Protein AF-A9EU75-F1 (afdb_monomer)

InterPro domains:
  IPR002711 HNH endonuclease [PF01844] (65-100)

pLDDT: mean 94.72, std 5.63, range [65.81, 98.75]

Structure (mmCIF, N/CA/C/O backbone):
data_AF-A9EU75-F1
#
_entry.id   AF-A9EU75-F1
#
loop_
_atom_site.group_PDB
_atom_site.id
_atom_site.type_symbol
_atom_site.label_atom_id
_atom_site.label_alt_id
_atom_site.label_comp_id
_atom_site.label_asym_id
_atom_site.label_entity_id
_atom_site.label_seq_id
_atom_site.pdbx_PDB_ins_code
_atom_site.Cartn_x
_atom_site.Cartn_y
_atom_site.Cartn_z
_atom_site.occupancy
_atom_site.B_iso_or_equiv
_atom_site.auth_seq_id
_atom_site.auth_comp_id
_atom_site.auth_asym_id
_atom_site.auth_atom_id
_atom_site.pdbx_PDB_model_num
ATOM 1 N N . MET A 1 1 ? 16.516 1.784 -5.766 1.00 91.12 1 MET A N 1
ATOM 2 C CA . MET A 1 1 ? 15.530 2.422 -4.845 1.00 91.12 1 MET A CA 1
ATOM 3 C C . MET A 1 1 ? 14.758 1.344 -4.094 1.00 91.12 1 MET A C 1
ATOM 5 O O . MET A 1 1 ? 14.654 0.251 -4.633 1.00 91.12 1 MET A O 1
ATOM 9 N N . LYS A 1 2 ? 14.223 1.620 -2.892 1.00 95.62 2 LYS A N 1
ATOM 10 C CA . LYS A 1 2 ? 13.372 0.666 -2.154 1.00 95.62 2 LYS A CA 1
ATOM 11 C C . LYS A 1 2 ? 11.895 1.011 -2.322 1.00 95.62 2 LYS A C 1
ATOM 13 O O . LYS A 1 2 ? 11.478 2.105 -1.938 1.00 95.62 2 LYS A O 1
ATOM 18 N N . ILE A 1 3 ? 11.125 0.085 -2.879 1.00 97.25 3 ILE A N 1
ATOM 19 C CA . ILE A 1 3 ? 9.690 0.249 -3.133 1.00 97.25 3 ILE A CA 1
ATOM 20 C C . ILE A 1 3 ? 8.883 -0.852 -2.448 1.00 97.25 3 ILE A C 1
ATOM 22 O O . ILE A 1 3 ? 9.435 -1.866 -2.023 1.00 97.25 3 ILE A O 1
ATOM 26 N N . LEU A 1 4 ? 7.572 -0.665 -2.362 1.00 97.50 4 LEU A N 1
ATOM 27 C CA . LEU A 1 4 ? 6.635 -1.695 -1.928 1.00 97.50 4 LEU A CA 1
ATOM 28 C C . LEU A 1 4 ? 6.699 -2.929 -2.842 1.00 97.50 4 LEU A C 1
ATOM 30 O O . LEU A 1 4 ? 6.952 -2.801 -4.043 1.00 97.50 4 LEU A O 1
ATOM 34 N N . PRO A 1 5 ? 6.430 -4.128 -2.304 1.00 97.69 5 PRO A N 1
ATOM 35 C CA . PRO A 1 5 ? 6.319 -5.325 -3.123 1.00 97.69 5 PRO A CA 1
ATOM 36 C C . PRO A 1 5 ? 5.039 -5.283 -3.982 1.00 97.69 5 PRO A C 1
ATOM 38 O O . PRO A 1 5 ? 4.075 -4.604 -3.614 1.00 97.69 5 PRO A O 1
ATOM 41 N N . PRO A 1 6 ? 4.966 -6.068 -5.078 1.00 97.62 6 PRO A N 1
ATOM 42 C CA . PRO A 1 6 ? 3.721 -6.263 -5.824 1.00 97.62 6 PRO A CA 1
ATOM 43 C C . PRO A 1 6 ? 2.556 -6.681 -4.910 1.00 97.62 6 PRO A C 1
ATOM 45 O O . PRO A 1 6 ? 1.453 -6.139 -4.992 1.00 97.62 6 PRO A O 1
ATOM 48 N N . VAL A 1 7 ? 2.838 -7.590 -3.971 1.00 97.31 7 VAL A N 1
ATOM 49 C CA . VAL A 1 7 ? 1.887 -8.123 -2.993 1.00 97.31 7 VAL A CA 1
ATOM 50 C C . VAL A 1 7 ? 2.393 -7.846 -1.579 1.00 97.31 7 VAL A C 1
ATOM 52 O O . VAL A 1 7 ? 3.478 -8.290 -1.210 1.00 97.31 7 VAL A O 1
ATOM 55 N N . THR A 1 8 ? 1.592 -7.144 -0.774 1.00 95.94 8 THR A N 1
ATOM 56 C CA . THR A 1 8 ? 1.872 -6.920 0.653 1.00 95.94 8 THR A CA 1
ATOM 57 C C . THR A 1 8 ? 1.374 -8.115 1.445 1.00 95.94 8 THR A C 1
ATOM 59 O O . THR A 1 8 ? 0.198 -8.473 1.354 1.00 95.94 8 THR A O 1
ATOM 62 N N . ARG A 1 9 ? 2.254 -8.719 2.237 1.00 97.38 9 ARG A N 1
ATOM 63 C CA . ARG A 1 9 ? 1.906 -9.828 3.120 1.00 97.38 9 ARG A CA 1
ATOM 64 C C . ARG A 1 9 ? 1.387 -9.299 4.464 1.00 97.38 9 ARG A C 1
ATOM 66 O O . ARG A 1 9 ? 1.888 -8.275 4.940 1.00 97.38 9 ARG A O 1
ATOM 73 N N . PRO A 1 10 ? 0.418 -9.992 5.091 1.00 98.00 10 PRO A N 1
ATOM 74 C CA . PRO A 1 10 ? -0.012 -9.691 6.447 1.00 98.00 10 PRO A CA 1
ATOM 75 C C . PRO A 1 10 ? 1.193 -9.746 7.398 1.00 98.00 10 PRO A C 1
ATOM 77 O O . PRO A 1 10 ? 1.961 -10.708 7.326 1.00 98.00 10 PRO A O 1
ATOM 80 N N . PRO A 1 11 ? 1.388 -8.745 8.272 1.00 97.81 11 PRO A N 1
ATOM 81 C CA . PRO A 1 11 ? 2.462 -8.777 9.258 1.00 97.81 11 PRO A CA 1
ATOM 82 C C . PRO A 1 11 ? 2.378 -9.990 10.189 1.00 97.81 11 PRO A C 1
ATOM 84 O O . PRO A 1 11 ? 1.309 -10.297 10.719 1.00 97.81 11 PRO A O 1
ATOM 87 N N . THR A 1 12 ? 3.513 -10.653 10.414 1.00 97.94 12 THR A N 1
ATOM 88 C CA . THR A 1 12 ? 3.660 -11.804 11.328 1.00 97.94 12 THR A CA 1
ATOM 89 C C . THR A 1 12 ? 3.833 -11.401 12.788 1.00 97.94 12 THR A C 1
ATOM 91 O O . THR A 1 12 ? 3.793 -12.247 13.673 1.00 97.94 12 THR A O 1
ATOM 94 N N . THR A 1 13 ? 3.998 -10.109 13.054 1.00 97.94 13 THR A N 1
ATOM 95 C CA . THR A 1 13 ? 4.016 -9.529 14.396 1.00 97.94 13 THR A CA 1
ATOM 96 C C . THR A 1 13 ? 3.050 -8.345 14.449 1.00 97.94 13 THR A C 1
ATOM 98 O O . THR A 1 13 ? 2.834 -7.690 13.422 1.00 97.94 13 THR A O 1
ATOM 101 N N . PRO A 1 14 ? 2.448 -8.043 15.615 1.00 98.00 14 PRO A N 1
ATOM 102 C CA . PRO A 1 14 ? 1.648 -6.833 15.775 1.00 98.00 14 PRO A CA 1
ATOM 103 C C . PRO A 1 14 ? 2.478 -5.571 15.504 1.00 98.00 14 PRO A C 1
ATOM 105 O O . PRO A 1 14 ? 3.678 -5.533 15.791 1.00 98.00 14 PRO A O 1
ATOM 108 N N . PHE A 1 15 ? 1.842 -4.517 14.992 1.00 96.25 15 PHE A N 1
ATOM 109 C CA . PHE A 1 15 ? 2.487 -3.216 14.813 1.00 96.25 15 PHE A CA 1
ATOM 110 C C . PHE A 1 15 ? 2.896 -2.626 16.164 1.00 96.25 15 PHE A C 1
ATOM 112 O O . PHE A 1 15 ? 2.072 -2.448 17.064 1.00 96.25 15 PHE A O 1
ATOM 119 N N . SER A 1 16 ? 4.176 -2.285 16.293 1.00 92.06 16 SER A N 1
ATOM 120 C CA . SER A 1 16 ? 4.710 -1.643 17.492 1.00 92.06 16 SER A CA 1
ATOM 121 C C . SER A 1 16 ? 4.352 -0.157 17.521 1.00 92.06 16 SER A C 1
ATOM 123 O O . SER A 1 16 ? 4.503 0.547 16.524 1.00 92.06 16 SER A O 1
ATOM 125 N N . ARG A 1 17 ? 3.922 0.340 18.685 1.00 92.69 17 ARG A N 1
ATOM 126 C CA . ARG A 1 17 ? 3.651 1.766 18.917 1.00 92.69 17 ARG A CA 1
ATOM 127 C C . ARG A 1 17 ? 4.957 2.474 19.282 1.00 92.69 17 ARG A C 1
ATOM 129 O O . ARG A 1 17 ? 5.372 2.435 20.435 1.00 92.69 17 ARG A O 1
ATOM 136 N N . SER A 1 18 ? 5.639 3.062 18.302 1.00 91.31 18 SER A N 1
ATOM 137 C CA . SER A 1 18 ? 6.926 3.754 18.507 1.00 91.31 18 SER A CA 1
ATOM 138 C C . SER A 1 18 ? 6.786 5.263 18.717 1.00 91.31 18 SER A C 1
ATOM 140 O O . SER A 1 18 ? 7.764 5.938 19.036 1.00 91.31 18 SER A O 1
ATOM 142 N N . HIS A 1 19 ? 5.583 5.801 18.532 1.00 92.12 19 HIS A N 1
ATOM 143 C CA . HIS A 1 19 ? 5.304 7.221 18.673 1.00 92.12 19 HIS A CA 1
ATOM 144 C C . HIS A 1 19 ? 4.566 7.530 19.974 1.00 92.12 19 HIS A C 1
ATOM 146 O O . HIS A 1 19 ? 3.688 6.783 20.398 1.00 92.12 19 HIS A O 1
ATOM 152 N N . ASP A 1 20 ? 4.865 8.699 20.536 1.00 89.44 20 ASP A N 1
ATOM 153 C CA . ASP A 1 20 ? 4.182 9.251 21.706 1.00 89.44 20 ASP A CA 1
ATOM 154 C C . ASP A 1 20 ? 3.823 10.726 21.451 1.00 89.44 20 ASP A C 1
ATOM 156 O O . ASP A 1 20 ? 4.569 11.642 21.813 1.00 89.44 20 ASP A O 1
ATOM 160 N N . PRO A 1 21 ? 2.757 11.005 20.677 1.00 90.81 21 PRO A N 1
ATOM 161 C CA . PRO A 1 21 ? 2.325 12.375 20.450 1.00 90.81 21 PRO A CA 1
ATOM 162 C C . PRO A 1 21 ? 1.719 12.970 21.723 1.00 90.81 21 PRO A C 1
ATOM 164 O O . PRO A 1 21 ? 1.024 12.293 22.477 1.00 90.81 21 PRO A O 1
ATOM 167 N N . ALA A 1 22 ? 1.901 14.279 21.911 1.00 86.50 22 ALA A N 1
ATOM 168 C CA . ALA A 1 22 ? 1.315 14.989 23.042 1.00 86.50 22 ALA A CA 1
ATOM 169 C C . ALA A 1 22 ? -0.212 14.759 23.138 1.00 86.50 22 ALA A C 1
ATOM 171 O O . ALA A 1 22 ? -0.891 14.738 22.103 1.00 86.50 22 ALA A O 1
ATOM 172 N N . PRO A 1 23 ? -0.775 14.654 24.358 1.00 81.38 23 PRO A N 1
ATOM 173 C CA . PRO A 1 23 ? -2.196 14.398 24.549 1.00 81.38 23 PRO A CA 1
ATOM 174 C C . PRO A 1 23 ? -3.096 15.408 23.832 1.00 81.38 23 PRO A C 1
ATOM 176 O O . PRO A 1 23 ? -2.922 16.628 23.920 1.00 81.38 23 PRO A O 1
ATOM 179 N N . ALA A 1 24 ? -4.113 14.883 23.159 1.00 83.19 24 ALA A N 1
ATOM 180 C CA . ALA A 1 24 ? -5.121 15.660 22.462 1.00 83.19 24 ALA A CA 1
ATOM 181 C C . ALA A 1 24 ? -6.157 16.230 23.450 1.00 83.19 24 ALA A C 1
ATOM 183 O O . ALA A 1 24 ? -6.867 15.483 24.115 1.00 83.19 24 ALA A O 1
ATOM 184 N N . ARG A 1 25 ? -6.269 17.565 23.539 1.00 81.31 25 ARG A N 1
ATOM 185 C CA . ARG A 1 25 ? -7.162 18.245 24.507 1.00 81.31 25 ARG A CA 1
ATOM 186 C C . ARG A 1 25 ? -8.533 18.647 23.954 1.00 81.31 25 ARG A C 1
ATOM 188 O O . ARG A 1 25 ? -9.427 18.975 24.725 1.00 81.31 25 ARG A O 1
ATOM 195 N N . SER A 1 26 ? -8.713 18.663 22.634 1.00 88.31 26 SER A N 1
ATOM 196 C CA . SER A 1 26 ? -9.981 19.056 22.000 1.00 88.31 26 SER A CA 1
ATOM 197 C C . SER A 1 26 ? -10.837 17.838 21.646 1.00 88.31 26 SER A C 1
ATOM 199 O O . SER A 1 26 ? -10.318 16.742 21.467 1.00 88.31 26 SER A O 1
ATOM 201 N N . LYS A 1 27 ? -12.153 18.020 21.459 1.00 83.12 27 LYS A N 1
ATOM 202 C CA . LYS A 1 27 ? -13.102 16.939 21.100 1.00 83.12 27 LYS A CA 1
ATOM 203 C C . LYS A 1 27 ? -12.709 16.134 19.845 1.00 83.12 27 LYS A C 1
ATOM 205 O O . LYS A 1 27 ? -13.146 15.002 19.681 1.00 83.12 27 LYS A O 1
ATOM 210 N N . ARG A 1 28 ? -11.903 16.715 18.949 1.00 88.56 28 ARG A N 1
ATOM 211 C CA . ARG A 1 28 ? -11.350 16.048 17.757 1.00 88.56 28 ARG A CA 1
ATOM 212 C C . ARG A 1 28 ? -9.823 16.121 17.706 1.00 88.56 28 ARG A C 1
ATOM 214 O O . ARG A 1 28 ? -9.230 16.206 16.631 1.00 88.56 28 ARG A O 1
ATOM 221 N N . GLY A 1 29 ? -9.180 16.154 18.869 1.00 91.50 29 GLY A N 1
ATOM 222 C CA . GLY A 1 29 ? -7.736 16.326 18.958 1.00 91.50 29 GLY A CA 1
ATOM 223 C C . GLY A 1 29 ? -6.962 15.133 18.390 1.00 91.50 29 GLY A C 1
ATOM 224 O O . GLY A 1 29 ? -5.850 15.326 17.911 1.00 91.50 29 GLY A O 1
ATOM 225 N N . TYR A 1 30 ? -7.572 13.945 18.320 1.00 93.44 30 TYR A N 1
ATOM 226 C CA . TYR A 1 30 ? -7.000 12.760 17.672 1.00 93.44 30 TYR A CA 1
ATOM 227 C C . TYR A 1 30 ? -6.559 12.978 16.216 1.00 93.44 30 TYR A C 1
ATOM 229 O O . TYR A 1 30 ? -5.674 12.276 15.734 1.00 93.44 30 TYR A O 1
ATOM 237 N N . HIS A 1 31 ? -7.099 13.971 15.497 1.00 92.25 31 HIS A N 1
ATOM 238 C CA . HIS A 1 31 ? -6.599 14.307 14.158 1.00 92.25 31 HIS A CA 1
ATOM 239 C C . HIS A 1 31 ? -5.121 14.726 14.166 1.00 92.25 31 HIS A C 1
ATOM 241 O O . HIS A 1 31 ? -4.420 14.493 13.180 1.00 92.25 31 HIS A O 1
ATOM 247 N N . ALA A 1 32 ? -4.626 15.274 15.281 1.00 92.25 32 ALA A N 1
ATOM 248 C CA . ALA A 1 32 ? -3.214 15.601 15.462 1.00 92.25 32 ALA A CA 1
ATOM 249 C C . ALA A 1 32 ? -2.313 14.353 15.509 1.00 92.25 32 ALA A C 1
ATOM 251 O O . ALA A 1 32 ? -1.116 14.460 15.257 1.00 92.25 32 ALA A O 1
ATOM 252 N N . PHE A 1 33 ? -2.869 13.166 15.772 1.00 94.06 33 PHE A N 1
ATOM 253 C CA . PHE A 1 33 ? -2.125 11.904 15.768 1.00 94.06 33 PHE A CA 1
ATOM 254 C C . PHE A 1 33 ? -1.855 11.375 14.365 1.00 94.06 33 PHE A C 1
ATOM 256 O O . PHE A 1 33 ? -0.955 10.559 14.184 1.00 94.06 33 PHE A O 1
ATOM 263 N N . ARG A 1 34 ? -2.604 11.840 13.357 1.00 93.69 34 ARG A N 1
ATOM 264 C CA . ARG A 1 34 ? -2.544 11.303 11.994 1.00 93.69 34 ARG A CA 1
ATOM 265 C C . ARG A 1 34 ? -1.119 11.248 11.419 1.00 93.69 34 ARG A C 1
ATOM 267 O O . ARG A 1 34 ? -0.791 10.217 10.842 1.00 93.69 34 ARG A O 1
ATOM 274 N N . PRO A 1 35 ? -0.252 12.272 11.558 1.00 92.81 35 PRO A N 1
ATOM 275 C CA . PRO A 1 35 ? 1.125 12.172 11.083 1.00 92.81 35 PRO A CA 1
ATOM 276 C C . PRO A 1 35 ? 1.924 11.044 11.743 1.00 92.81 35 PRO A C 1
ATOM 278 O O . PRO A 1 35 ? 2.703 10.396 11.060 1.00 92.81 35 PRO A O 1
ATOM 281 N N . CYS A 1 36 ? 1.722 10.790 13.036 1.00 94.69 36 CYS A N 1
ATOM 282 C CA . CYS A 1 36 ? 2.387 9.700 13.755 1.00 94.69 36 CYS A CA 1
ATOM 283 C C . CYS A 1 36 ? 1.850 8.344 13.296 1.00 94.69 36 CYS A C 1
ATOM 285 O O . CYS A 1 36 ? 2.627 7.478 12.921 1.00 94.69 36 CYS A O 1
ATOM 287 N N . LEU A 1 37 ? 0.524 8.211 13.193 1.00 95.75 37 LEU A N 1
ATOM 288 C CA . LEU A 1 37 ? -0.126 6.989 12.713 1.00 95.75 37 LEU A CA 1
ATOM 289 C C . LEU A 1 37 ? 0.297 6.638 11.274 1.00 95.75 37 LEU A C 1
ATOM 291 O O . LEU A 1 37 ? 0.486 5.468 10.963 1.00 95.75 37 LEU A O 1
ATOM 295 N N . ARG A 1 38 ? 0.497 7.630 10.392 1.00 95.25 38 ARG A N 1
ATOM 296 C CA . ARG A 1 38 ? 1.050 7.388 9.044 1.00 95.25 38 ARG A CA 1
ATOM 297 C C . ARG A 1 38 ? 2.388 6.664 9.110 1.00 95.25 38 ARG A C 1
ATOM 299 O O . ARG A 1 38 ? 2.562 5.671 8.419 1.00 95.25 38 ARG A O 1
ATOM 306 N N . TRP A 1 39 ? 3.309 7.161 9.930 1.00 95.19 39 TRP A N 1
ATOM 307 C CA . TRP A 1 39 ? 4.619 6.544 10.099 1.00 95.19 39 TRP A CA 1
ATOM 308 C C . TRP A 1 39 ? 4.507 5.172 10.750 1.00 95.19 39 TRP A C 1
ATOM 310 O O . TRP A 1 39 ? 5.048 4.212 10.219 1.00 95.19 39 TRP A 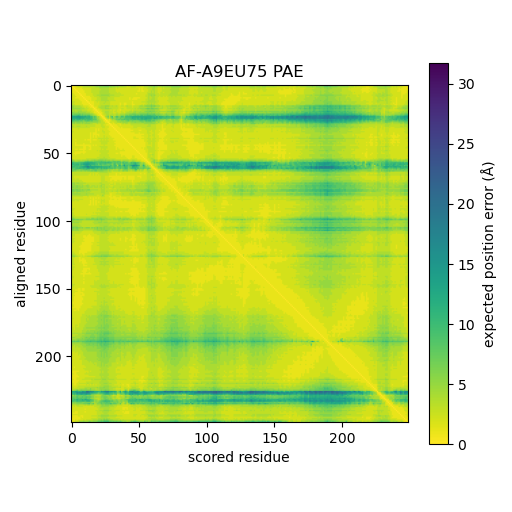O 1
ATOM 320 N N . GLU A 1 40 ? 3.730 5.059 11.822 1.00 94.88 40 GLU A N 1
ATOM 321 C CA . GLU A 1 40 ? 3.585 3.833 12.607 1.00 94.88 40 GLU A CA 1
ATOM 322 C C . GLU A 1 40 ? 3.025 2.648 11.813 1.00 94.88 40 GLU A C 1
ATOM 324 O O . GLU A 1 40 ? 3.431 1.509 12.028 1.00 94.88 40 GLU A O 1
ATOM 329 N N . PHE A 1 41 ? 2.145 2.918 10.848 1.00 96.75 41 PHE A N 1
ATOM 330 C CA . PHE A 1 41 ? 1.572 1.905 9.958 1.00 96.75 41 PHE A CA 1
ATOM 331 C C . PHE A 1 41 ? 2.198 1.916 8.555 1.00 96.75 41 PHE A C 1
ATOM 333 O O . PHE A 1 41 ? 1.618 1.371 7.617 1.00 96.75 41 PHE A O 1
ATOM 340 N N . GLY A 1 42 ? 3.364 2.554 8.381 1.00 95.88 42 GLY A N 1
ATOM 341 C CA . GLY A 1 42 ? 4.108 2.579 7.116 1.00 95.88 42 GLY A CA 1
ATOM 342 C C . GLY A 1 42 ? 3.254 3.030 5.931 1.00 95.88 42 GLY A C 1
ATOM 343 O O . GLY A 1 42 ? 3.227 2.371 4.893 1.00 95.88 42 GLY A O 1
ATOM 344 N N . PHE A 1 43 ? 2.485 4.104 6.131 1.00 96.12 43 PHE A N 1
ATOM 345 C CA . PHE A 1 43 ? 1.618 4.742 5.135 1.00 96.12 43 PHE A CA 1
ATOM 346 C 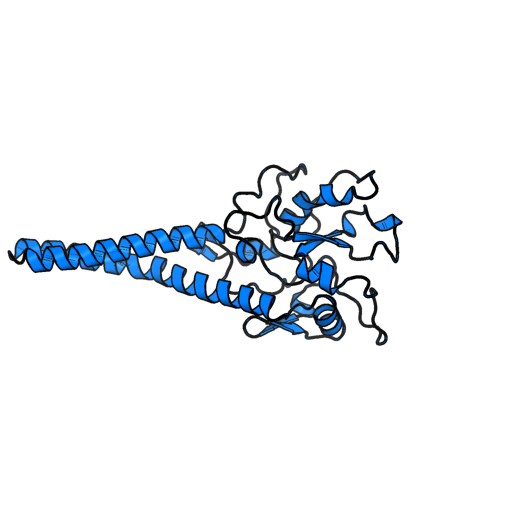C . PHE A 1 43 ? 0.599 3.781 4.511 1.00 96.12 43 PHE A C 1
ATOM 348 O O . PHE A 1 43 ? 0.100 3.982 3.404 1.00 96.12 43 PHE A O 1
ATOM 355 N N . THR A 1 44 ? 0.265 2.729 5.249 1.00 97.00 44 THR A N 1
ATOM 356 C CA . THR A 1 44 ? -0.641 1.671 4.837 1.00 97.00 44 THR A CA 1
ATOM 357 C C . THR A 1 44 ? -1.842 1.664 5.764 1.00 97.00 44 THR A C 1
ATOM 359 O O . THR A 1 44 ? -1.712 1.819 6.976 1.00 97.00 44 THR A O 1
ATOM 362 N N . CYS A 1 45 ? -3.045 1.500 5.214 1.00 98.12 45 CYS A N 1
ATOM 363 C CA . CYS A 1 45 ? -4.218 1.265 6.041 1.00 98.12 45 CYS A CA 1
ATOM 364 C C . CYS A 1 45 ? -3.979 0.015 6.895 1.00 98.12 45 CYS A C 1
ATOM 366 O O . CYS A 1 45 ? -3.856 -1.083 6.353 1.00 98.12 45 CYS A O 1
ATOM 368 N N . ALA A 1 46 ? -4.003 0.184 8.217 1.00 98.06 46 ALA A N 1
ATOM 369 C CA . ALA A 1 46 ? -3.694 -0.855 9.196 1.00 98.06 46 ALA A CA 1
ATOM 370 C C . ALA A 1 46 ? -4.626 -2.080 9.124 1.00 98.06 46 ALA A C 1
ATOM 372 O O . ALA A 1 46 ? -4.333 -3.112 9.709 1.00 98.06 46 ALA A O 1
ATOM 373 N N . LEU A 1 47 ? -5.751 -1.957 8.412 1.00 98.38 47 LEU A N 1
ATOM 374 C CA . LEU A 1 47 ? -6.810 -2.959 8.330 1.00 98.38 47 LEU A CA 1
ATOM 375 C C . LEU A 1 47 ? -6.798 -3.699 6.986 1.00 98.38 47 LEU A C 1
ATOM 377 O O . LEU A 1 47 ? -6.739 -4.923 6.937 1.00 98.38 47 LEU A O 1
ATOM 381 N N . CYS A 1 48 ? -6.855 -2.957 5.873 1.00 98.50 48 CYS A N 1
ATOM 382 C CA . CYS A 1 48 ? -6.967 -3.542 4.531 1.00 98.50 48 CYS A CA 1
ATOM 383 C C . CYS A 1 48 ? -5.651 -3.587 3.748 1.00 98.50 48 CYS A C 1
ATOM 385 O O . CYS A 1 48 ? -5.647 -4.049 2.608 1.00 98.50 48 CYS A O 1
ATOM 387 N N . MET A 1 49 ? -4.549 -3.098 4.311 1.00 97.44 49 MET A N 1
ATOM 388 C CA . MET A 1 49 ? -3.225 -3.118 3.682 1.00 97.44 49 MET A CA 1
ATOM 389 C C . MET A 1 49 ? -3.106 -2.375 2.335 1.00 97.44 49 MET A C 1
ATOM 391 O O . MET A 1 49 ? -2.169 -2.609 1.571 1.00 97.44 49 MET A O 1
ATOM 395 N N . LEU A 1 50 ? -4.037 -1.460 2.036 1.00 97.62 50 LEU A N 1
ATOM 396 C CA . LEU A 1 50 ? -3.863 -0.493 0.950 1.00 97.62 50 LEU A CA 1
ATOM 397 C C . LEU A 1 50 ? -2.900 0.605 1.393 1.00 97.62 50 LEU A C 1
ATOM 399 O O . LEU A 1 50 ? -3.146 1.270 2.404 1.00 97.62 50 LEU A O 1
ATOM 403 N N . HIS A 1 51 ? -1.835 0.799 0.628 1.00 96.75 51 HIS A N 1
ATOM 404 C CA . HIS A 1 51 ? -0.890 1.891 0.804 1.00 96.75 51 HIS A CA 1
ATOM 405 C C . HIS A 1 51 ? -1.468 3.192 0.237 1.00 96.75 51 HIS A C 1
ATOM 407 O O . HIS A 1 51 ? -2.302 3.170 -0.665 1.00 96.75 51 HIS A O 1
ATOM 413 N N . GLU A 1 52 ? -1.013 4.347 0.716 1.00 96.06 52 GLU A N 1
ATOM 414 C CA . GLU A 1 52 ? -1.416 5.658 0.182 1.00 96.06 52 GLU A CA 1
ATOM 415 C C . GLU A 1 52 ? -1.233 5.771 -1.339 1.00 96.06 52 GLU A C 1
ATOM 417 O O . GLU A 1 52 ? -2.096 6.319 -2.026 1.00 96.06 52 GLU A O 1
ATOM 422 N N . ALA A 1 53 ? -0.159 5.173 -1.860 1.00 95.50 53 ALA A N 1
ATOM 423 C CA . ALA A 1 53 ? 0.122 5.069 -3.292 1.00 95.50 53 ALA A CA 1
ATOM 424 C C . ALA A 1 53 ? -0.965 4.309 -4.070 1.00 95.50 53 ALA A C 1
ATOM 426 O O . ALA A 1 53 ? -1.141 4.573 -5.253 1.00 95.50 53 ALA A O 1
ATOM 427 N N . ASP A 1 54 ? -1.732 3.420 -3.436 1.00 95.94 54 ASP A N 1
ATOM 428 C CA . ASP A 1 54 ? -2.855 2.722 -4.079 1.00 95.94 54 ASP A CA 1
ATOM 429 C C . ASP A 1 54 ? -4.077 3.644 -4.219 1.00 95.94 54 ASP A C 1
ATOM 431 O O . ASP A 1 54 ? -4.923 3.473 -5.103 1.00 95.94 54 ASP A O 1
ATOM 435 N N . LEU A 1 55 ? -4.171 4.645 -3.340 1.00 94.00 55 LEU A N 1
ATOM 436 C CA . LEU A 1 55 ? -5.311 5.549 -3.219 1.00 94.00 55 LEU A CA 1
ATOM 437 C C . LEU A 1 55 ? -5.199 6.722 -4.191 1.00 94.00 55 LEU A C 1
ATOM 439 O O . LEU A 1 55 ? -6.181 7.071 -4.848 1.00 94.00 55 LEU A O 1
ATOM 443 N N . ILE A 1 56 ? -4.010 7.322 -4.281 1.00 91.12 56 ILE A N 1
ATOM 444 C CA . ILE A 1 56 ? -3.749 8.521 -5.082 1.00 91.12 56 ILE A CA 1
ATOM 445 C C . ILE A 1 56 ? -2.280 8.594 -5.524 1.00 91.12 56 ILE A C 1
ATOM 447 O O . ILE A 1 56 ? -1.408 7.969 -4.928 1.00 91.12 56 ILE A O 1
ATOM 451 N N . GLU A 1 57 ? -2.015 9.340 -6.597 1.00 82.12 57 GLU A N 1
ATOM 452 C CA . GLU A 1 57 ? -0.695 9.441 -7.228 1.00 82.12 57 GLU A CA 1
ATOM 453 C C . GLU A 1 57 ? 0.268 10.412 -6.553 1.00 82.12 57 GLU A C 1
ATOM 455 O O . GLU A 1 57 ? 1.429 10.074 -6.355 1.00 82.12 57 GLU A O 1
ATOM 460 N N . TYR A 1 58 ? -0.209 11.592 -6.158 1.00 75.12 58 TYR A N 1
ATOM 461 C CA . TYR A 1 58 ? 0.656 12.717 -5.777 1.00 75.12 58 TYR A CA 1
ATOM 462 C C . TYR A 1 58 ? 0.688 12.996 -4.264 1.00 75.12 58 TYR A C 1
ATOM 464 O O . TYR A 1 58 ? 0.924 14.124 -3.841 1.00 75.12 58 TYR A O 1
ATOM 472 N N . GLY A 1 59 ? 0.439 11.976 -3.438 1.00 76.00 59 GLY A N 1
ATOM 473 C CA . GLY A 1 59 ? 0.397 12.107 -1.978 1.00 76.00 59 GLY A CA 1
ATOM 474 C C . GLY A 1 59 ? -1.000 12.390 -1.419 1.00 76.00 59 GLY A C 1
ATOM 475 O O . GLY A 1 59 ? -1.926 12.794 -2.126 1.00 76.00 59 GLY A O 1
ATOM 476 N N . ILE A 1 60 ? -1.178 12.118 -0.124 1.00 82.25 60 ILE A N 1
ATOM 477 C CA . ILE A 1 60 ? -2.504 12.012 0.499 1.00 82.25 60 ILE A CA 1
ATOM 478 C C . ILE A 1 60 ? -2.828 13.136 1.485 1.00 82.25 60 ILE A C 1
ATOM 480 O O . ILE A 1 60 ? -3.981 13.220 1.918 1.00 82.25 60 ILE A O 1
ATOM 484 N N . GLY A 1 61 ? -1.842 13.959 1.867 1.00 69.25 61 GLY A N 1
ATOM 485 C CA . GLY A 1 61 ? -1.835 14.839 3.047 1.00 69.25 61 GLY A CA 1
ATOM 486 C C . GLY A 1 61 ? -3.074 15.707 3.325 1.00 69.25 61 GLY A C 1
ATOM 487 O O . GLY A 1 61 ? -3.230 16.180 4.450 1.00 69.25 61 GLY A O 1
ATOM 488 N N . SER A 1 62 ? -3.988 15.897 2.371 1.00 72.94 62 SER A N 1
ATOM 489 C CA . SER A 1 62 ? -5.232 16.666 2.559 1.00 72.94 62 SER A CA 1
ATOM 490 C C . SER A 1 62 ? -6.439 16.153 1.757 1.00 72.94 62 SER A C 1
ATOM 492 O O . SER A 1 62 ? -7.418 16.867 1.583 1.00 72.94 62 SER A O 1
ATOM 494 N N . THR A 1 63 ? -6.408 14.908 1.277 1.00 85.69 63 THR A N 1
ATOM 495 C CA . THR A 1 63 ? -7.469 14.362 0.398 1.00 85.69 63 THR A CA 1
ATOM 496 C C . THR A 1 63 ? -8.682 13.812 1.156 1.00 85.69 63 THR A C 1
ATOM 498 O O . THR A 1 63 ? -9.749 13.606 0.581 1.00 85.69 63 THR A O 1
ATOM 501 N N . GLY A 1 64 ? -8.514 13.495 2.445 1.00 87.56 64 GLY A N 1
ATOM 502 C CA . GLY A 1 64 ? -9.518 12.780 3.239 1.00 87.56 64 GLY A CA 1
ATOM 503 C C . GLY A 1 64 ? -9.730 11.316 2.825 1.00 87.56 64 GLY A C 1
ATOM 504 O O . GLY A 1 64 ? -10.696 10.700 3.271 1.00 87.56 64 GLY A O 1
ATOM 505 N N . LEU A 1 65 ? -8.861 10.743 1.980 1.00 94.69 65 LEU A N 1
ATOM 506 C CA . LEU A 1 65 ? -8.913 9.322 1.598 1.00 94.69 65 LEU A CA 1
ATOM 507 C C . LEU A 1 65 ? -8.412 8.389 2.709 1.00 94.69 65 LEU A C 1
ATOM 509 O O . LEU A 1 65 ? -8.768 7.210 2.729 1.00 94.69 65 LEU A O 1
ATOM 513 N N . THR A 1 66 ? -7.650 8.918 3.665 1.00 95.75 66 THR A N 1
ATOM 514 C CA . THR A 1 66 ? -7.314 8.253 4.928 1.00 95.75 66 THR A CA 1
ATOM 515 C C . THR A 1 66 ? -7.720 9.097 6.123 1.00 95.75 66 THR A C 1
ATOM 517 O O . THR A 1 66 ? -7.799 10.325 6.058 1.00 95.75 66 THR A O 1
ATOM 520 N N . THR A 1 67 ? -7.979 8.419 7.230 1.00 95.50 67 THR A N 1
ATOM 521 C CA . THR A 1 67 ? -8.496 8.983 8.470 1.00 95.50 67 THR A CA 1
ATOM 522 C C . THR A 1 67 ? -7.900 8.259 9.676 1.00 95.50 67 THR A C 1
ATOM 524 O O . THR A 1 67 ? -7.130 7.305 9.537 1.00 95.50 67 THR A O 1
ATOM 527 N N . VAL A 1 68 ? -8.242 8.754 10.859 1.00 96.38 68 VAL A N 1
ATOM 528 C CA . VAL A 1 68 ? -8.005 8.075 12.128 1.00 96.38 68 VAL A CA 1
ATOM 529 C C . VAL A 1 68 ? -9.217 7.200 12.432 1.00 96.38 68 VAL A C 1
ATOM 531 O O . VAL A 1 68 ? -10.345 7.687 12.387 1.00 96.38 68 VAL A O 1
ATOM 534 N N . GLU A 1 69 ? -8.965 5.925 12.696 1.00 97.38 69 GLU A N 1
ATOM 535 C CA . GLU A 1 69 ? -9.947 4.930 13.130 1.00 97.38 69 GLU A CA 1
ATOM 536 C C . GLU A 1 69 ? -9.781 4.670 14.629 1.00 97.38 69 GLU A C 1
ATOM 538 O O . GLU A 1 69 ? -8.648 4.631 15.104 1.00 97.38 69 GLU A O 1
ATOM 543 N N . HIS A 1 70 ? -10.873 4.472 15.368 1.00 96.44 70 HIS A N 1
ATOM 544 C CA . HIS A 1 70 ? -10.824 4.197 16.807 1.00 96.44 70 HIS A CA 1
ATOM 545 C C . HIS A 1 70 ? -11.062 2.719 17.095 1.00 96.44 70 HIS A C 1
ATOM 547 O O . HIS A 1 70 ? -12.125 2.224 16.753 1.00 96.44 70 HIS A O 1
ATOM 553 N N . VAL A 1 71 ? -10.143 2.011 17.757 1.00 96.25 71 VAL A N 1
ATOM 554 C CA . VAL A 1 71 ? -10.312 0.587 18.121 1.00 96.25 71 VAL A CA 1
ATOM 555 C C . VAL A 1 71 ? -11.575 0.384 18.959 1.00 96.25 71 VAL A C 1
ATOM 557 O O . VAL A 1 71 ? -12.389 -0.467 18.622 1.00 96.25 71 VAL A O 1
ATOM 560 N N . VAL A 1 72 ? -11.779 1.209 19.981 1.00 94.25 72 VAL A N 1
ATOM 561 C CA . VAL A 1 72 ? -13.026 1.346 20.737 1.00 94.25 72 VAL A CA 1
ATOM 562 C C . VAL A 1 72 ? -13.784 2.556 20.181 1.00 94.25 72 VAL A C 1
ATOM 564 O O . VAL A 1 72 ? -13.259 3.674 20.266 1.00 94.25 72 VAL A O 1
ATOM 567 N N . PRO A 1 73 ? -14.982 2.375 19.589 1.00 92.00 73 PRO A N 1
ATOM 568 C CA . PRO A 1 73 ? -15.740 3.467 18.991 1.00 92.00 73 PRO A CA 1
ATOM 569 C C . PRO A 1 73 ? -16.083 4.563 20.003 1.00 92.00 73 PRO A C 1
ATOM 571 O O . PRO A 1 73 ? -16.404 4.290 21.157 1.00 92.00 73 PRO A O 1
ATOM 574 N N . GLN A 1 74 ? -16.133 5.817 19.548 1.00 91.00 74 GLN A N 1
ATOM 575 C CA . GLN A 1 74 ? -16.502 6.951 20.410 1.00 91.00 74 GLN A CA 1
ATOM 576 C C . GLN A 1 74 ? -17.921 6.841 20.994 1.00 91.00 74 GLN A C 1
ATOM 578 O O . GLN A 1 74 ? -18.209 7.461 22.014 1.00 91.00 74 GLN A O 1
ATOM 583 N N . SER A 1 75 ? -18.817 6.110 20.324 1.00 90.56 75 SER A N 1
ATOM 584 C CA . SER A 1 75 ? -20.176 5.841 20.804 1.00 90.56 75 SER A CA 1
ATOM 585 C C . SER A 1 75 ? -20.218 4.858 21.973 1.00 90.56 75 SER A C 1
ATOM 587 O O . SER A 1 75 ? -21.210 4.833 22.690 1.00 90.56 75 SER A O 1
ATOM 589 N N . GLU A 1 76 ? -19.173 4.046 22.133 1.00 90.88 76 GLU A N 1
ATOM 590 C CA . GLU A 1 76 ? -19.032 3.073 23.216 1.00 90.88 76 GLU A CA 1
ATOM 591 C C . GLU A 1 76 ? -18.261 3.689 24.388 1.00 90.88 76 GLU A C 1
ATOM 593 O O . GLU A 1 76 ? -18.733 3.654 25.521 1.00 90.88 76 GLU A O 1
ATOM 598 N N . ASP A 1 77 ? -17.130 4.345 24.105 1.00 91.75 77 ASP A N 1
ATOM 599 C CA . ASP A 1 77 ? -16.346 5.070 25.105 1.00 91.75 77 ASP A CA 1
ATOM 600 C C . ASP A 1 77 ? -15.791 6.388 24.538 1.00 91.75 77 ASP A C 1
ATOM 602 O O . ASP A 1 77 ? -14.763 6.451 23.854 1.00 91.75 77 ASP A O 1
ATOM 606 N N . ALA A 1 78 ? -16.472 7.491 24.856 1.00 89.81 78 ALA A N 1
ATOM 607 C CA . ALA A 1 78 ? -16.050 8.827 24.447 1.00 89.81 78 ALA A CA 1
ATOM 608 C C . ALA A 1 78 ? -14.721 9.265 25.101 1.00 89.81 78 ALA A C 1
ATOM 610 O O . ALA A 1 78 ? -13.999 10.089 24.523 1.00 89.81 78 ALA A O 1
ATOM 611 N N . GLY A 1 79 ? -14.378 8.712 26.271 1.00 91.12 79 GLY A N 1
ATOM 612 C CA . GLY A 1 79 ? -13.138 8.994 26.997 1.00 91.12 79 GLY A CA 1
ATOM 613 C C . GLY A 1 79 ? -11.894 8.533 26.238 1.00 91.12 79 GLY A C 1
ATOM 614 O O . GLY A 1 79 ? -10.856 9.190 26.296 1.00 91.12 79 GLY A O 1
ATOM 615 N N . GLN A 1 80 ? -12.025 7.483 25.425 1.00 91.81 80 GLN A N 1
ATOM 616 C CA . GLN A 1 80 ? -10.931 6.905 24.636 1.00 91.81 80 GLN A CA 1
ATOM 617 C C . GLN A 1 80 ? -10.698 7.605 23.291 1.00 91.81 80 GLN A C 1
ATOM 619 O O . GLN A 1 80 ? -9.775 7.266 22.544 1.00 91.81 80 GLN A O 1
ATOM 624 N N . SER A 1 81 ? -11.522 8.596 22.948 1.00 91.88 81 SER A N 1
ATOM 625 C CA . SER A 1 81 ? -11.484 9.241 21.631 1.00 91.88 81 SER A CA 1
ATOM 626 C C . SER A 1 81 ? -10.179 9.977 21.316 1.00 91.88 81 SER A C 1
ATOM 628 O O . SER A 1 81 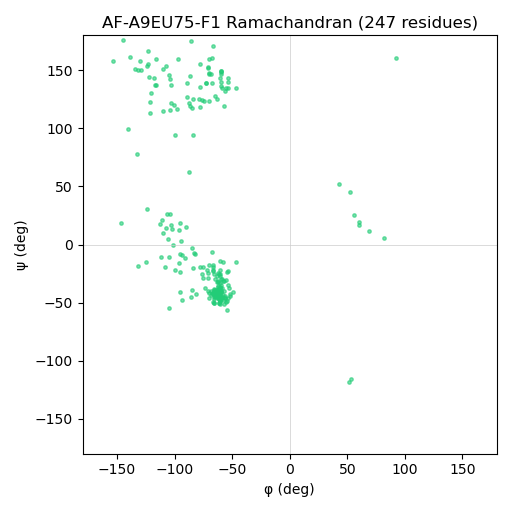? -9.824 10.119 20.148 1.00 91.88 81 SER A O 1
ATOM 630 N N . ASN A 1 82 ? -9.469 10.440 22.343 1.00 94.56 82 ASN A N 1
ATOM 631 C CA . ASN A 1 82 ? -8.199 11.157 22.239 1.00 94.56 82 ASN A CA 1
ATOM 632 C C . ASN A 1 82 ? -7.022 10.350 22.809 1.00 94.56 82 ASN A C 1
ATOM 634 O O . ASN A 1 82 ? -5.955 10.909 23.063 1.00 94.56 82 ASN A O 1
ATOM 638 N N . THR A 1 83 ? -7.198 9.040 22.982 1.00 94.75 83 THR A N 1
ATOM 639 C CA . THR A 1 83 ? -6.137 8.124 23.402 1.00 94.75 83 THR A CA 1
ATOM 640 C C . THR A 1 83 ? -5.374 7.649 22.170 1.00 94.75 83 THR A 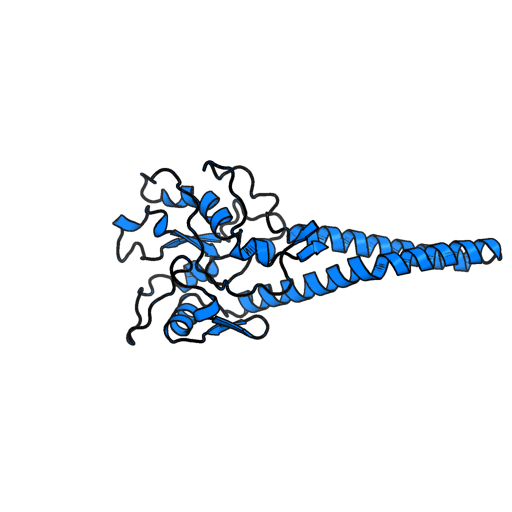C 1
ATOM 642 O O . THR A 1 83 ? -5.955 7.010 21.291 1.00 94.75 83 THR A O 1
ATOM 645 N N . TYR A 1 84 ? -4.067 7.930 22.092 1.00 95.56 84 TYR A N 1
ATOM 646 C CA . TYR A 1 84 ? -3.252 7.548 20.931 1.00 95.56 84 TYR A CA 1
ATOM 647 C C . TYR A 1 84 ? -3.325 6.042 20.654 1.00 95.56 84 TYR A C 1
ATOM 649 O O . TYR A 1 84 ? -3.592 5.647 19.522 1.00 95.56 84 TYR A O 1
ATOM 657 N N . ALA A 1 85 ? -3.191 5.212 21.694 1.00 95.44 85 ALA A N 1
ATOM 658 C CA . ALA A 1 85 ? -3.274 3.753 21.599 1.00 95.44 85 ALA A CA 1
ATOM 659 C C . ALA A 1 85 ? -4.630 3.234 21.080 1.00 95.44 85 ALA A C 1
ATOM 661 O O . ALA A 1 85 ? -4.692 2.139 20.533 1.00 95.44 85 ALA A O 1
ATOM 662 N N . ASN A 1 86 ? -5.700 4.029 21.200 1.00 96.50 86 ASN A N 1
ATOM 663 C CA . ASN A 1 86 ? -7.012 3.705 20.644 1.00 96.50 86 ASN A CA 1
ATOM 664 C C . ASN A 1 86 ? -7.134 4.090 19.159 1.00 96.50 86 ASN A C 1
ATOM 666 O O . ASN A 1 86 ? -8.134 3.783 18.528 1.00 96.50 86 ASN A O 1
ATOM 670 N N . CYS A 1 87 ? -6.156 4.789 18.585 1.00 97.31 87 CYS A N 1
ATOM 671 C CA . CYS A 1 87 ? -6.216 5.313 17.227 1.00 97.31 87 CYS A CA 1
ATOM 672 C C . CYS A 1 87 ? -5.378 4.467 16.255 1.00 97.31 87 CYS A C 1
ATOM 674 O O . CYS A 1 87 ? -4.236 4.113 16.558 1.00 97.31 87 CYS A O 1
ATOM 676 N N . LEU A 1 88 ? -5.916 4.206 15.064 1.00 97.94 88 LEU A N 1
ATOM 677 C CA . LEU A 1 88 ? -5.277 3.496 13.953 1.00 97.94 88 LEU A CA 1
ATOM 678 C C . LEU A 1 88 ? -5.253 4.364 12.691 1.00 97.94 88 LEU A C 1
ATOM 680 O O . LEU A 1 88 ? -6.110 5.232 12.498 1.00 97.94 88 LEU A O 1
ATOM 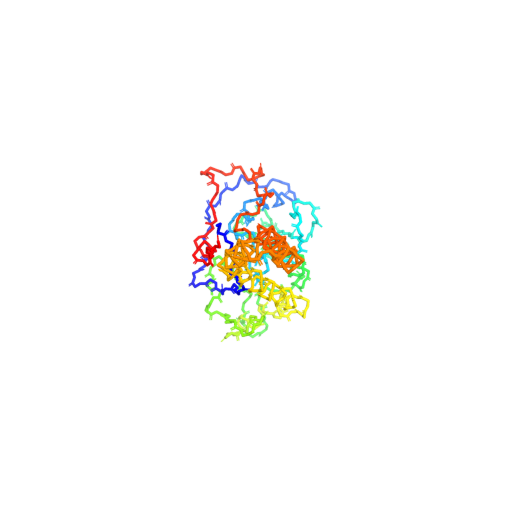684 N N . TYR A 1 89 ? -4.305 4.093 11.792 1.00 97.88 89 TYR A N 1
ATOM 685 C CA . TYR A 1 89 ? -4.323 4.670 10.449 1.00 97.88 89 TYR A CA 1
ATOM 686 C C . TYR A 1 89 ? -5.204 3.839 9.514 1.00 97.88 89 TYR A C 1
ATOM 688 O O . TYR A 1 89 ? -4.906 2.677 9.238 1.00 97.88 89 TYR A O 1
ATOM 696 N N . ALA A 1 90 ? -6.283 4.421 8.990 1.00 98.00 90 ALA A N 1
ATOM 697 C CA . ALA A 1 90 ? -7.225 3.695 8.142 1.00 98.00 90 ALA A CA 1
ATOM 698 C C . ALA A 1 90 ? -7.571 4.451 6.859 1.00 98.00 90 ALA A C 1
ATOM 700 O O . ALA A 1 90 ? -7.614 5.680 6.827 1.00 98.00 90 ALA A O 1
ATOM 701 N N . CYS A 1 91 ? -7.880 3.718 5.787 1.00 97.75 91 CYS A N 1
ATOM 702 C CA . CYS A 1 91 ? -8.531 4.313 4.627 1.00 97.75 91 CYS A CA 1
ATOM 703 C C . CYS A 1 91 ? -9.988 4.659 4.968 1.00 97.75 91 CYS A C 1
ATOM 705 O O . CYS A 1 91 ? -10.632 4.015 5.803 1.00 97.75 91 CYS A O 1
ATOM 707 N N . ARG A 1 92 ? -10.532 5.665 4.281 1.00 96.44 92 ARG A N 1
ATOM 708 C CA . ARG A 1 92 ? -11.909 6.136 4.472 1.00 96.44 92 ARG A CA 1
ATOM 709 C C . ARG A 1 92 ? -12.939 5.027 4.254 1.00 96.44 92 ARG A C 1
ATOM 711 O O . ARG A 1 92 ? -13.982 5.048 4.896 1.00 96.44 92 ARG A O 1
ATOM 718 N N . TRP A 1 93 ? -12.670 4.068 3.369 1.00 97.44 93 TRP A N 1
ATOM 719 C CA . TRP A 1 93 ? -13.597 2.963 3.106 1.00 97.44 93 TRP A CA 1
ATOM 720 C C . TRP A 1 93 ? -13.673 1.971 4.264 1.00 97.44 93 TRP A C 1
ATOM 722 O O . TRP A 1 93 ? -14.767 1.528 4.585 1.00 97.44 93 TRP A O 1
ATOM 732 N N . CYS A 1 94 ? -12.552 1.636 4.911 1.00 98.38 94 CYS A N 1
ATOM 733 C CA . CYS A 1 94 ? -12.577 0.783 6.102 1.00 98.38 94 CYS A CA 1
ATOM 734 C C . CYS A 1 94 ? -13.295 1.483 7.256 1.00 98.38 94 CYS A C 1
ATOM 736 O O . CYS A 1 94 ? -14.243 0.921 7.790 1.00 98.38 94 CYS A O 1
ATOM 738 N N . ASN A 1 95 ? -12.917 2.726 7.568 1.00 97.12 95 ASN A N 1
ATOM 739 C CA . ASN A 1 95 ? -13.563 3.497 8.636 1.00 97.12 95 ASN A CA 1
ATOM 740 C C . ASN A 1 95 ? -15.084 3.626 8.423 1.00 97.12 95 ASN A C 1
ATOM 742 O O . ASN A 1 95 ? -15.869 3.393 9.336 1.00 97.12 95 ASN A O 1
ATOM 746 N N . ARG A 1 96 ? -15.522 3.918 7.190 1.00 96.62 96 ARG A N 1
ATOM 747 C CA . ARG A 1 96 ? -16.953 3.980 6.855 1.00 96.62 96 ARG A CA 1
ATOM 748 C C . ARG A 1 96 ? -17.661 2.637 6.933 1.00 96.62 96 ARG A C 1
ATOM 750 O O . ARG A 1 96 ? -18.794 2.607 7.390 1.00 96.62 96 ARG A O 1
ATOM 757 N N . SER A 1 97 ? -17.021 1.570 6.454 1.00 97.69 97 SER A N 1
ATOM 758 C CA . SER A 1 97 ? -17.592 0.222 6.491 1.00 97.69 97 SER A CA 1
ATOM 759 C C . SER A 1 97 ? -17.866 -0.211 7.923 1.00 97.69 97 SER A C 1
ATOM 761 O O . SER A 1 97 ? -18.949 -0.712 8.203 1.00 97.69 97 SER A O 1
ATOM 763 N N . ARG A 1 98 ? -16.910 0.033 8.830 1.00 95.69 98 ARG A N 1
ATOM 764 C CA . ARG A 1 98 ? -17.086 -0.312 10.238 1.00 95.69 98 ARG A CA 1
ATOM 765 C C . ARG A 1 98 ? -18.258 0.438 10.851 1.00 95.69 98 ARG A C 1
ATOM 767 O O . ARG A 1 98 ? -19.037 -0.154 11.589 1.00 95.69 98 ARG A O 1
ATOM 774 N N . SER A 1 99 ? -18.383 1.732 10.547 1.00 93.38 99 SER A N 1
ATOM 775 C CA . SER A 1 99 ? -19.430 2.586 11.109 1.00 93.38 99 SER A CA 1
ATOM 776 C C . SER A 1 99 ? -19.452 2.477 12.646 1.00 93.38 99 SER A C 1
ATOM 778 O O . SER A 1 99 ? -18.461 2.790 13.302 1.00 93.38 99 SER A O 1
ATOM 780 N N . ASN A 1 100 ? -20.561 2.012 13.218 1.00 89.69 100 ASN A N 1
ATOM 781 C CA . ASN A 1 100 ? -20.797 1.796 14.641 1.00 89.69 100 ASN A CA 1
ATOM 782 C C . ASN A 1 100 ? -20.891 0.305 15.012 1.00 89.69 100 ASN A C 1
ATOM 784 O O . ASN A 1 100 ? -21.493 -0.021 16.035 1.00 89.69 100 ASN A O 1
ATOM 788 N N . LEU A 1 101 ? -20.350 -0.598 14.183 1.00 94.25 101 LEU A N 1
ATOM 789 C CA . LEU A 1 101 ? -20.333 -2.022 14.505 1.00 94.25 101 LEU A CA 1
ATOM 790 C C . LEU A 1 101 ? -19.562 -2.269 15.817 1.00 94.25 101 LEU A C 1
ATOM 792 O O . LEU A 1 101 ? -18.496 -1.670 16.023 1.00 94.25 101 LEU A O 1
ATOM 796 N N . PRO A 1 102 ? -20.098 -3.135 16.697 1.00 93.06 102 PRO A N 1
ATOM 797 C CA . PRO A 1 102 ? -19.546 -3.370 18.026 1.00 93.06 102 PRO A CA 1
ATOM 798 C C . PRO A 1 102 ? -18.185 -4.065 17.967 1.00 93.06 102 PRO A C 1
ATOM 800 O O . PRO A 1 102 ? -17.834 -4.716 16.982 1.00 93.06 102 PRO A O 1
ATOM 803 N N . LEU A 1 103 ? -17.416 -3.970 19.052 1.00 94.88 103 LEU A N 1
ATOM 804 C CA . LEU A 1 103 ? -16.127 -4.655 19.152 1.00 94.88 103 LEU A CA 1
ATOM 805 C C . LEU A 1 103 ? -16.265 -6.186 19.084 1.00 94.88 103 LEU A C 1
ATOM 807 O O . LEU A 1 103 ? -15.382 -6.843 18.540 1.00 94.88 103 LEU A O 1
ATOM 811 N N . HIS A 1 104 ? -17.377 -6.735 19.575 1.00 95.88 104 HIS A N 1
ATOM 812 C CA . HIS A 1 104 ? -17.675 -8.166 19.570 1.00 95.88 104 HIS A CA 1
ATOM 813 C C . HIS A 1 104 ? -18.921 -8.479 18.739 1.00 95.88 104 HIS A C 1
ATOM 815 O O . HIS A 1 104 ? -19.889 -7.719 18.777 1.00 95.88 104 HIS A O 1
ATOM 821 N N . ASP A 1 105 ? -18.916 -9.605 18.026 1.00 95.75 105 ASP A N 1
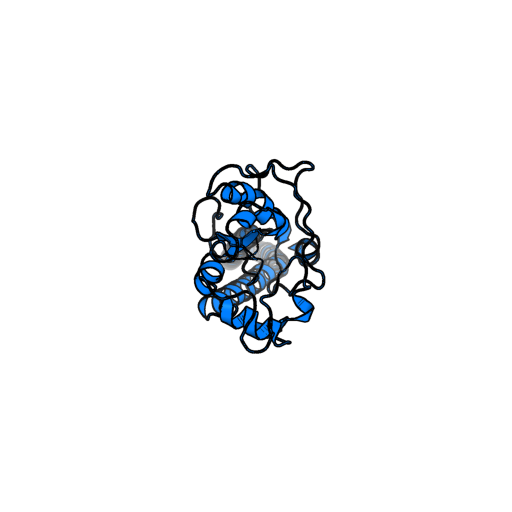ATOM 822 C CA . ASP A 1 105 ? -20.125 -10.140 17.394 1.00 95.75 105 ASP A CA 1
ATOM 823 C C . ASP A 1 105 ? -20.942 -11.010 18.373 1.00 95.75 105 ASP A C 1
ATOM 825 O O . ASP A 1 105 ? -20.533 -11.284 19.503 1.00 95.75 105 ASP A O 1
ATOM 829 N N . GLY A 1 106 ? -22.116 -11.474 17.934 1.00 95.50 106 GLY A N 1
ATOM 830 C CA . GLY A 1 106 ? -22.973 -12.358 18.736 1.00 95.50 106 GLY A CA 1
ATOM 831 C C . GLY A 1 106 ? -22.408 -13.765 18.979 1.00 95.50 106 GLY A C 1
ATOM 832 O O . GLY A 1 106 ? -22.995 -14.521 19.748 1.00 95.50 106 GLY A O 1
ATOM 833 N N . ASN A 1 107 ? -21.286 -14.119 18.348 1.00 96.19 107 ASN A N 1
ATOM 834 C CA . ASN A 1 107 ? -20.633 -15.425 18.449 1.00 96.19 107 ASN A CA 1
ATOM 835 C C . ASN A 1 107 ? -19.359 -15.378 19.313 1.00 96.19 107 ASN A C 1
ATOM 837 O O . ASN A 1 107 ? -18.645 -16.375 19.406 1.00 96.19 107 ASN A O 1
ATOM 841 N N . GLY A 1 108 ? -19.054 -14.231 19.930 1.00 96.50 108 GLY A N 1
ATOM 842 C CA . GLY A 1 108 ? -17.853 -14.034 20.743 1.00 96.50 108 GLY A CA 1
ATOM 843 C C . GLY A 1 108 ? -16.586 -13.714 19.942 1.00 96.50 108 GLY A C 1
ATOM 844 O O . GLY A 1 108 ? -15.515 -13.592 20.539 1.00 96.50 108 GLY A O 1
ATOM 845 N N . ASN A 1 109 ? -16.678 -13.534 18.621 1.00 98.12 109 ASN A N 1
ATOM 846 C CA . ASN A 1 109 ? -15.566 -13.032 17.815 1.00 98.12 109 ASN A CA 1
ATOM 847 C C . ASN A 1 109 ? -15.333 -11.549 18.110 1.00 98.12 109 ASN A C 1
ATOM 849 O O . ASN A 1 109 ? -16.263 -10.819 18.445 1.00 98.12 109 ASN A O 1
ATOM 853 N N . VAL A 1 110 ? -14.093 -11.090 17.946 1.00 97.44 110 VAL A N 1
ATOM 854 C CA . VAL A 1 110 ? -13.685 -9.708 18.242 1.00 97.44 110 VAL A CA 1
ATOM 855 C C . VAL A 1 110 ? -13.090 -9.038 17.005 1.00 97.44 110 VAL A C 1
ATOM 857 O O . VAL A 1 110 ? -12.402 -9.695 16.221 1.00 97.44 110 VAL A O 1
ATOM 860 N N . LEU A 1 111 ? -13.334 -7.737 16.810 1.00 97.94 111 LEU A N 1
ATOM 861 C CA . LEU A 1 111 ? -12.614 -6.966 15.795 1.00 97.94 111 LEU A CA 1
ATOM 862 C C . LEU A 1 111 ? -11.135 -6.903 16.162 1.00 97.94 111 LEU A C 1
ATOM 864 O O . LEU A 1 111 ? -10.758 -6.517 17.269 1.00 97.94 111 LEU A O 1
ATOM 868 N N . LEU A 1 112 ? -10.292 -7.268 15.207 1.00 98.38 112 LEU A N 1
ATOM 869 C CA . LEU A 1 112 ? -8.859 -7.351 15.426 1.00 98.38 112 LEU A CA 1
ATOM 870 C C . LEU A 1 112 ? -8.238 -5.961 15.539 1.00 98.38 112 LEU A C 1
ATOM 872 O O . LEU A 1 112 ? -8.539 -5.053 14.759 1.00 98.38 112 LEU A O 1
ATOM 876 N N . ASN A 1 113 ? -7.309 -5.828 16.482 1.00 98.00 113 ASN A N 1
ATOM 877 C CA . ASN A 1 113 ? -6.467 -4.653 16.623 1.00 98.00 113 ASN A CA 1
ATOM 878 C C . ASN A 1 113 ? -5.057 -4.972 16.080 1.00 98.00 113 ASN A C 1
ATOM 880 O O . ASN A 1 113 ? -4.359 -5.803 16.669 1.00 98.00 113 ASN A O 1
ATOM 884 N N . PRO A 1 114 ? -4.598 -4.302 15.003 1.00 97.94 114 PRO A N 1
ATOM 885 C CA . PRO A 1 114 ? -3.283 -4.541 14.402 1.00 97.94 114 PRO A CA 1
ATOM 886 C C . PRO A 1 114 ? -2.096 -4.340 15.354 1.00 97.94 114 PRO A C 1
ATOM 888 O O . PRO A 1 114 ? -0.985 -4.749 15.033 1.00 97.94 114 PRO A O 1
ATOM 891 N N . THR A 1 115 ? -2.300 -3.687 16.502 1.00 97.75 115 THR A N 1
ATOM 892 C CA . THR A 1 115 ? -1.248 -3.410 17.492 1.00 97.75 115 THR A CA 1
ATOM 893 C C . THR A 1 115 ? -1.164 -4.471 18.588 1.00 97.75 115 THR A C 1
ATOM 895 O O . THR A 1 115 ? -0.238 -4.441 19.391 1.00 97.75 115 THR A O 1
ATOM 898 N N . THR A 1 116 ? -2.127 -5.394 18.654 1.00 97.88 116 THR A N 1
ATOM 899 C CA . THR A 1 116 ? -2.146 -6.506 19.624 1.00 97.88 116 THR A CA 1
ATOM 900 C C . THR A 1 116 ? -2.276 -7.874 18.962 1.00 97.88 116 THR A C 1
ATOM 902 O O . THR A 1 116 ? -2.008 -8.882 19.604 1.00 97.88 116 THR A O 1
ATOM 905 N N . SER A 1 117 ? -2.665 -7.922 17.688 1.00 98.12 117 SER A N 1
ATOM 906 C CA . SER A 1 117 ? -2.824 -9.149 16.909 1.00 98.12 117 SER A CA 1
ATOM 907 C C . SER A 1 117 ? -1.906 -9.114 15.693 1.00 98.12 117 SER A C 1
ATOM 909 O O . SER A 1 117 ? -1.908 -8.137 14.940 1.00 98.12 117 SER A O 1
ATOM 911 N N . ALA A 1 118 ? -1.141 -10.184 15.474 1.00 98.19 118 ALA A N 1
ATOM 912 C CA . ALA A 1 118 ? -0.413 -10.350 14.225 1.00 98.19 118 ALA A CA 1
ATOM 913 C C . ALA A 1 118 ? -1.423 -10.626 13.107 1.00 98.19 118 ALA A C 1
ATOM 915 O O . ALA A 1 118 ? -2.225 -11.558 13.177 1.00 98.19 118 ALA A O 1
ATOM 916 N N . TRP A 1 119 ? -1.407 -9.804 12.060 1.00 98.19 119 TRP A N 1
ATOM 917 C CA . TRP A 1 119 ? -2.394 -9.911 10.985 1.00 98.19 119 TRP A CA 1
ATOM 918 C C . TRP A 1 119 ? -2.295 -11.259 10.259 1.00 98.19 119 TRP A C 1
ATOM 920 O O . TRP A 1 119 ? -3.312 -11.818 9.853 1.00 98.19 119 TRP A O 1
ATOM 930 N N . ALA A 1 120 ? -1.082 -11.813 10.161 1.00 98.44 120 ALA A N 1
ATOM 931 C CA . ALA A 1 120 ? -0.822 -13.123 9.578 1.00 98.44 120 ALA A CA 1
ATOM 932 C C . ALA A 1 120 ? -1.406 -14.292 10.374 1.00 98.44 120 ALA A C 1
ATOM 934 O O . ALA A 1 120 ? -1.545 -15.362 9.798 1.00 98.44 120 ALA A O 1
ATOM 935 N N . ASP A 1 121 ? -1.782 -14.134 11.645 1.00 98.69 121 ASP A N 1
ATOM 936 C CA . ASP A 1 121 ? -2.451 -15.206 12.399 1.00 98.69 121 ASP A CA 1
ATOM 937 C C . ASP A 1 121 ? -3.915 -15.346 11.972 1.00 98.69 121 ASP A C 1
ATOM 939 O O . ASP A 1 121 ? -4.482 -16.439 11.972 1.00 98.69 121 ASP A O 1
ATOM 943 N N . HIS A 1 122 ? -4.514 -14.244 11.520 1.00 98.75 122 HIS A N 1
ATOM 944 C CA . HIS A 1 122 ? -5.937 -14.162 11.207 1.00 98.75 122 HIS A CA 1
ATOM 945 C C . HIS A 1 122 ? -6.244 -14.083 9.719 1.00 98.75 122 HIS A C 1
ATOM 947 O O . HIS A 1 122 ? -7.376 -14.374 9.339 1.00 98.75 122 HIS A O 1
ATOM 953 N N . PHE A 1 123 ? -5.268 -13.711 8.893 1.00 98.75 123 PHE A N 1
ATOM 954 C CA . PHE A 1 123 ? -5.424 -13.552 7.455 1.00 98.75 123 PHE A CA 1
ATOM 955 C C . PHE A 1 123 ? -4.280 -14.203 6.689 1.00 98.75 123 PHE A C 1
ATOM 957 O O . PHE A 1 123 ? -3.140 -14.252 7.147 1.00 98.75 123 PHE A O 1
ATOM 964 N N . GLU A 1 124 ? -4.582 -14.633 5.475 1.00 98.31 124 GLU A N 1
ATOM 965 C CA . GLU A 1 124 ? -3.598 -14.961 4.452 1.00 98.31 124 GLU A CA 1
ATOM 966 C C . GLU A 1 124 ? -3.947 -14.258 3.144 1.00 98.31 124 GLU A C 1
ATOM 968 O O . GLU A 1 124 ? -5.086 -13.845 2.923 1.00 98.31 124 GLU A O 1
ATOM 973 N N . VAL A 1 125 ? -2.953 -14.082 2.279 1.00 98.12 125 VAL A N 1
ATOM 974 C CA . VAL A 1 125 ? -3.195 -13.520 0.952 1.00 98.12 125 VAL A CA 1
ATOM 975 C C . VAL A 1 125 ? -3.548 -14.652 0.004 1.00 98.12 125 VAL A C 1
ATOM 977 O O . VAL A 1 125 ? -2.747 -15.563 -0.193 1.00 98.12 125 VAL A O 1
ATOM 980 N N . GLN A 1 126 ? -4.728 -14.558 -0.597 1.00 97.31 126 GLN A N 1
ATOM 981 C CA . GLN A 1 126 ? -5.161 -15.402 -1.705 1.00 97.31 126 GLN A CA 1
ATOM 982 C C . GLN A 1 126 ? -5.488 -14.471 -2.870 1.00 97.31 126 GLN A C 1
ATOM 984 O O . GLN A 1 126 ? -6.400 -13.644 -2.774 1.00 97.31 126 GLN A O 1
ATOM 989 N N . ASP A 1 127 ? -4.691 -14.548 -3.933 1.00 94.88 127 ASP A N 1
ATOM 990 C CA . ASP A 1 127 ? -4.676 -13.566 -5.019 1.00 94.88 127 ASP A CA 1
ATOM 991 C C . ASP A 1 127 ? -4.473 -12.132 -4.487 1.00 94.88 127 ASP A C 1
ATOM 993 O O . ASP A 1 127 ? -3.435 -11.819 -3.906 1.00 94.88 127 ASP A O 1
ATOM 997 N N . ASP A 1 128 ? -5.470 -11.264 -4.657 1.00 97.75 128 ASP A N 1
ATOM 998 C CA . ASP A 1 128 ? -5.479 -9.866 -4.209 1.00 97.75 128 ASP A CA 1
ATOM 999 C C . ASP A 1 128 ? -6.424 -9.643 -3.008 1.00 97.75 128 ASP A C 1
ATOM 1001 O O . ASP A 1 128 ? -6.782 -8.508 -2.653 1.0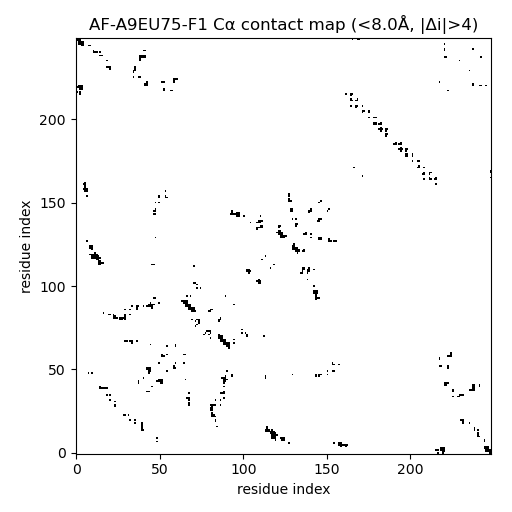0 97.75 128 ASP A O 1
ATOM 1005 N N . LYS A 1 129 ? -6.849 -10.739 -2.367 1.00 98.50 129 LYS A N 1
ATOM 1006 C CA . LYS A 1 129 ? -7.735 -10.763 -1.198 1.00 98.50 129 LYS A CA 1
ATOM 1007 C C . LYS A 1 129 ? -6.972 -11.132 0.069 1.00 98.50 129 LYS A C 1
ATOM 1009 O O . LYS A 1 129 ? -5.975 -11.846 0.033 1.00 98.50 129 LYS A O 1
ATOM 1014 N N . LEU A 1 130 ? -7.489 -10.663 1.201 1.00 98.44 130 LEU A N 1
ATOM 1015 C CA . LEU A 1 130 ? -7.094 -11.096 2.538 1.00 98.44 130 LEU A CA 1
ATOM 1016 C C . LEU A 1 130 ? -8.131 -12.100 3.029 1.00 98.44 130 LEU A C 1
ATOM 1018 O O . LEU A 1 130 ? -9.187 -11.713 3.533 1.00 98.44 130 LEU A O 1
ATOM 1022 N N . ALA A 1 131 ? -7.854 -13.382 2.813 1.00 98.56 131 ALA A N 1
ATOM 1023 C CA . ALA A 1 131 ? -8.730 -14.471 3.213 1.00 98.56 131 ALA A CA 1
ATOM 1024 C C . ALA A 1 131 ? -8.636 -14.673 4.737 1.00 98.56 131 ALA A C 1
ATOM 1026 O O . ALA A 1 131 ? -7.528 -14.847 5.256 1.00 98.56 131 ALA A O 1
ATOM 1027 N N . PRO A 1 132 ? -9.756 -14.612 5.477 1.00 98.69 132 PRO A N 1
ATOM 1028 C CA . PRO A 1 132 ? -9.744 -14.827 6.916 1.00 98.69 132 PRO A CA 1
ATOM 1029 C C . PRO A 1 132 ? -9.513 -16.306 7.252 1.00 98.69 132 PRO A C 1
ATOM 1031 O O . PRO A 1 132 ? -10.098 -17.194 6.639 1.00 98.69 132 PRO A O 1
ATOM 1034 N N . LYS A 1 133 ? -8.697 -16.563 8.277 1.00 98.62 133 LYS A N 1
ATOM 1035 C CA . LYS A 1 133 ? -8.357 -17.902 8.796 1.00 98.62 133 LYS A CA 1
ATOM 1036 C C . LYS A 1 133 ? -9.059 -18.254 10.108 1.00 98.62 133 LYS A C 1
ATOM 1038 O O . LYS A 1 133 ? -8.980 -19.382 10.576 1.00 98.62 133 LYS A O 1
ATOM 1043 N N . THR A 1 134 ? -9.693 -17.270 10.742 1.00 98.69 134 THR A N 1
ATOM 1044 C CA . THR A 1 134 ? -10.282 -17.379 12.086 1.00 98.69 134 THR A CA 1
ATOM 1045 C C . THR A 1 134 ? -11.631 -16.665 12.132 1.00 98.69 134 THR A C 1
ATOM 1047 O O . THR A 1 134 ? -11.880 -15.793 11.298 1.00 98.69 134 THR A O 1
ATOM 1050 N N . GLY A 1 135 ? -12.468 -16.966 13.131 1.00 98.56 135 GLY A N 1
ATOM 1051 C CA . GLY A 1 135 ? -13.754 -16.283 13.329 1.00 98.56 135 GLY A CA 1
ATOM 1052 C C . GLY A 1 135 ? -13.607 -14.767 13.526 1.00 98.56 135 GLY A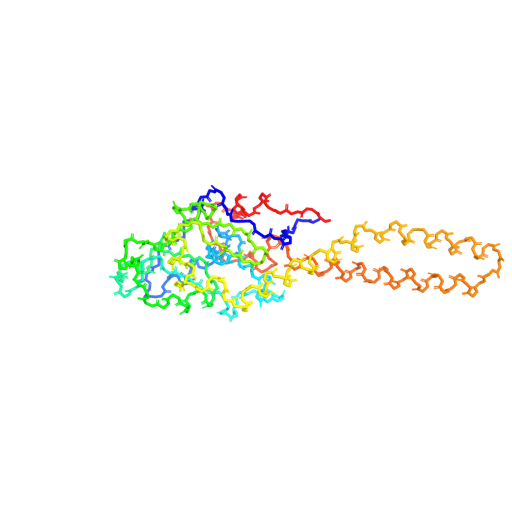 C 1
ATOM 1053 O O . GLY A 1 135 ? -14.262 -13.991 12.837 1.00 98.56 135 GLY A O 1
ATOM 1054 N N . SER A 1 136 ? -12.656 -14.318 14.354 1.00 98.69 136 SER A N 1
ATOM 1055 C CA . SER A 1 136 ? -12.308 -12.889 14.490 1.00 98.69 136 SER A CA 1
ATOM 1056 C C . SER A 1 136 ? -11.777 -12.272 13.193 1.00 98.69 136 SER A C 1
ATOM 1058 O O . SER A 1 136 ? -12.088 -11.122 12.881 1.00 98.69 136 SER A O 1
ATOM 1060 N N . GLY A 1 137 ? -11.021 -13.038 12.398 1.00 98.69 137 GLY A N 1
ATOM 1061 C CA . GLY A 1 137 ? -10.612 -12.631 11.053 1.00 98.69 137 GLY A CA 1
ATOM 1062 C C . GLY A 1 137 ? -11.816 -12.408 10.141 1.00 98.69 137 GLY A C 1
ATOM 1063 O O . GLY A 1 137 ? -11.900 -11.369 9.494 1.00 98.69 137 GLY A O 1
ATOM 1064 N N . GLN A 1 138 ? -12.779 -13.333 10.138 1.00 98.75 138 GLN A N 1
ATOM 1065 C CA . GLN A 1 138 ? -14.005 -13.231 9.345 1.00 98.75 138 GLN A CA 1
ATOM 1066 C C . GLN A 1 138 ? -14.866 -12.049 9.794 1.00 98.75 138 GLN A C 1
ATOM 1068 O O . GLN A 1 138 ? -15.331 -11.276 8.960 1.00 98.75 138 GLN A O 1
ATOM 1073 N N . TYR A 1 139 ? -15.028 -11.855 11.103 1.00 98.69 139 TYR A N 1
ATOM 1074 C CA . TYR A 1 139 ? -15.773 -10.713 11.616 1.00 98.69 139 TYR A CA 1
ATOM 1075 C C . TYR A 1 139 ? -15.114 -9.382 11.224 1.00 98.69 139 TYR A C 1
ATOM 1077 O O . TYR A 1 139 ? -15.780 -8.474 10.729 1.00 98.69 139 TYR A O 1
ATOM 1085 N N . THR A 1 140 ? -13.789 -9.289 11.355 1.00 98.69 140 THR A N 1
ATOM 1086 C CA . THR A 1 140 ? -13.009 -8.109 10.947 1.00 98.69 140 THR A CA 1
ATOM 1087 C C . THR A 1 140 ? -13.095 -7.862 9.437 1.00 98.69 140 THR A C 1
ATOM 1089 O O . THR A 1 140 ? -13.226 -6.715 9.005 1.00 98.69 140 THR A O 1
ATOM 1092 N N . GLU A 1 141 ? -13.045 -8.921 8.627 1.00 98.62 141 GLU A N 1
ATOM 1093 C CA . GLU A 1 141 ? -13.192 -8.866 7.169 1.00 98.62 141 GLU A CA 1
ATOM 1094 C C . GLU A 1 141 ? -14.515 -8.218 6.767 1.00 98.62 141 GLU A C 1
ATOM 1096 O O . GLU A 1 141 ? -14.498 -7.234 6.022 1.00 98.62 141 GLU A O 1
ATOM 1101 N N . VAL A 1 142 ? -15.619 -8.707 7.336 1.00 98.44 142 VAL A N 1
ATOM 1102 C CA . VAL A 1 142 ? -16.975 -8.216 7.074 1.00 98.44 142 VAL A CA 1
ATOM 1103 C C . VAL A 1 142 ? -17.138 -6.789 7.586 1.00 98.44 142 VAL A C 1
ATOM 1105 O O . VAL A 1 142 ? -17.544 -5.904 6.833 1.00 98.44 142 VAL A O 1
ATOM 1108 N N . ALA A 1 143 ? -16.770 -6.525 8.844 1.00 98.25 143 ALA A N 1
ATOM 1109 C CA . ALA A 1 143 ? -16.969 -5.219 9.466 1.00 98.25 143 ALA A CA 1
ATOM 1110 C C . ALA A 1 143 ? -16.243 -4.101 8.709 1.00 98.25 143 ALA A C 1
ATOM 1112 O O . ALA A 1 143 ? -16.798 -3.027 8.478 1.00 98.25 143 ALA A O 1
ATOM 1113 N N . TYR A 1 144 ? -15.016 -4.353 8.254 1.00 98.56 144 TYR A N 1
ATOM 1114 C CA . TYR A 1 144 ? -14.233 -3.370 7.507 1.00 98.56 144 TYR A CA 1
ATOM 1115 C C . TYR A 1 144 ? -14.354 -3.501 5.987 1.00 98.56 144 TYR A C 1
ATOM 1117 O O . TYR A 1 144 ? -13.676 -2.749 5.270 1.00 98.56 144 TYR A O 1
ATOM 1125 N N . SER A 1 145 ? -15.182 -4.429 5.492 1.00 98.44 145 SER A N 1
ATOM 1126 C CA . SER A 1 145 ? -15.288 -4.822 4.081 1.00 98.44 145 SER A CA 1
ATOM 1127 C C . SER A 1 145 ? -13.902 -4.956 3.445 1.00 98.44 145 SER A C 1
ATOM 1129 O O . SER A 1 145 ? -13.578 -4.259 2.477 1.00 98.44 145 SER A O 1
ATOM 1131 N N . ILE A 1 146 ? -13.006 -5.728 4.066 1.00 98.50 146 ILE A N 1
ATOM 1132 C CA . ILE A 1 146 ? -11.576 -5.780 3.704 1.00 98.50 146 ILE A CA 1
ATOM 1133 C C . ILE A 1 146 ? -11.381 -6.219 2.249 1.00 98.50 146 ILE A C 1
ATOM 1135 O O . ILE A 1 146 ? -10.473 -5.705 1.581 1.00 98.50 146 ILE A O 1
ATOM 1139 N N . ASN A 1 147 ? -12.243 -7.113 1.759 1.00 98.56 147 ASN A N 1
ATOM 1140 C CA . ASN A 1 147 ? -12.234 -7.611 0.384 1.00 98.56 147 ASN A CA 1
ATOM 1141 C C . ASN A 1 147 ? -13.331 -7.003 -0.493 1.00 98.56 147 ASN A C 1
ATOM 1143 O O . ASN A 1 147 ? -13.733 -7.613 -1.483 1.00 98.56 147 ASN A O 1
ATOM 1147 N N . ASP A 1 148 ? -13.782 -5.792 -0.163 1.00 98.31 148 ASP A N 1
ATOM 1148 C CA . ASP A 1 148 ? -14.593 -4.990 -1.076 1.00 98.31 148 ASP A CA 1
ATOM 1149 C C . ASP A 1 148 ? -13.964 -4.978 -2.493 1.00 98.31 148 ASP A C 1
ATOM 1151 O O . ASP A 1 148 ? -12.741 -4.794 -2.605 1.00 98.31 148 ASP A O 1
ATOM 1155 N N . PRO A 1 149 ? -14.752 -5.166 -3.574 1.00 98.31 149 PRO A N 1
ATOM 1156 C CA . PRO A 1 149 ? -14.223 -5.305 -4.931 1.00 98.31 149 PRO A CA 1
ATOM 1157 C C . PRO A 1 149 ? -13.298 -4.165 -5.357 1.00 98.31 149 PRO A C 1
ATOM 1159 O O . PRO A 1 149 ? -12.301 -4.405 -6.037 1.00 98.31 149 PRO A O 1
ATOM 1162 N N . PHE A 1 150 ? -13.570 -2.935 -4.913 1.00 97.31 150 PHE A N 1
ATOM 1163 C CA . PHE A 1 150 ? -12.713 -1.800 -5.223 1.00 97.31 150 PHE A CA 1
ATOM 1164 C C . PHE A 1 150 ? -11.347 -1.934 -4.536 1.00 97.31 150 PHE A C 1
ATOM 1166 O O . PHE A 1 150 ? -10.317 -1.686 -5.159 1.00 97.31 150 PHE A O 1
ATOM 1173 N N . LYS A 1 151 ? -11.295 -2.375 -3.273 1.00 98.06 151 LYS A N 1
ATOM 1174 C CA . LYS A 1 151 ? -10.022 -2.592 -2.557 1.00 98.06 151 LYS A CA 1
ATOM 1175 C C . LYS A 1 151 ? -9.209 -3.726 -3.177 1.00 98.06 151 LYS A C 1
ATOM 1177 O O . LYS A 1 151 ? -7.997 -3.586 -3.323 1.00 98.06 151 LYS A O 1
ATOM 1182 N N . VAL A 1 152 ? -9.869 -4.813 -3.577 1.00 98.56 152 VAL A N 1
ATOM 1183 C CA . VAL A 1 152 ? -9.231 -5.941 -4.278 1.00 98.56 152 VAL A CA 1
ATOM 1184 C C . VAL A 1 152 ? -8.644 -5.474 -5.610 1.00 98.56 152 VAL A C 1
ATOM 1186 O O . VAL A 1 152 ? -7.468 -5.713 -5.874 1.00 98.56 152 VAL A O 1
ATOM 1189 N N . GLN A 1 153 ? -9.407 -4.709 -6.399 1.00 98.25 153 GLN A N 1
ATOM 1190 C CA . GLN A 1 153 ? -8.929 -4.137 -7.660 1.00 98.25 153 GLN A CA 1
ATOM 1191 C C . GLN A 1 153 ? -7.701 -3.238 -7.462 1.00 98.25 153 GLN A C 1
ATOM 1193 O O . GLN A 1 153 ? -6.790 -3.253 -8.285 1.00 98.25 153 GLN A O 1
ATOM 1198 N N . ARG A 1 154 ? -7.637 -2.466 -6.370 1.00 97.94 154 ARG A N 1
ATOM 1199 C CA . ARG A 1 154 ? -6.470 -1.623 -6.063 1.00 97.94 154 ARG A CA 1
ATOM 1200 C C . ARG A 1 154 ? -5.216 -2.442 -5.758 1.00 97.94 154 ARG A C 1
ATOM 1202 O O . ARG A 1 154 ? -4.152 -2.095 -6.264 1.00 97.94 154 ARG A O 1
ATOM 1209 N N . ARG A 1 155 ? -5.333 -3.536 -4.994 1.00 98.12 155 ARG A N 1
ATOM 1210 C CA . ARG A 1 155 ? -4.203 -4.452 -4.745 1.00 98.12 155 ARG A CA 1
ATOM 1211 C C . ARG A 1 155 ? -3.740 -5.131 -6.041 1.00 98.12 155 ARG A C 1
ATOM 1213 O O . ARG A 1 155 ? -2.541 -5.121 -6.314 1.00 98.12 155 ARG A O 1
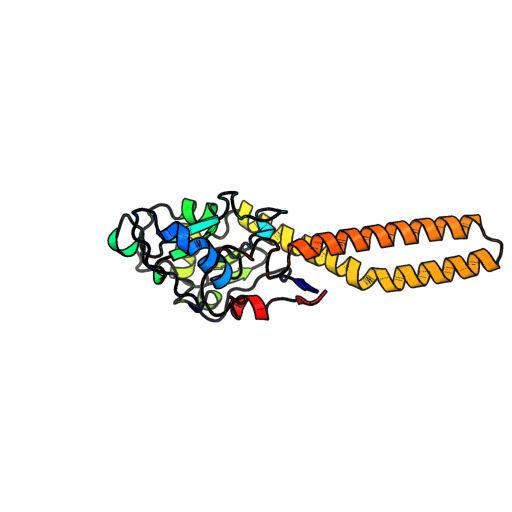ATOM 1220 N N . ALA A 1 156 ? -4.681 -5.586 -6.873 1.00 98.38 156 ALA A N 1
ATOM 1221 C CA . ALA A 1 156 ? -4.392 -6.178 -8.183 1.00 98.38 156 ALA A CA 1
ATOM 1222 C C . ALA A 1 156 ? -3.670 -5.195 -9.116 1.00 98.38 156 ALA A C 1
ATOM 1224 O O . ALA A 1 156 ? -2.617 -5.512 -9.671 1.00 98.38 156 ALA A O 1
ATOM 1225 N N . ALA A 1 157 ? -4.184 -3.966 -9.226 1.00 98.00 157 ALA A N 1
ATOM 1226 C CA . ALA A 1 157 ? -3.592 -2.922 -10.056 1.00 98.00 157 ALA A CA 1
ATOM 1227 C C . ALA A 1 157 ? -2.163 -2.576 -9.613 1.00 98.00 157 ALA A C 1
ATOM 1229 O O . ALA A 1 157 ? -1.291 -2.393 -10.464 1.00 98.00 157 ALA A O 1
ATOM 1230 N N . ARG A 1 158 ? -1.896 -2.525 -8.298 1.00 97.69 158 ARG A N 1
ATOM 1231 C CA . ARG A 1 158 ? -0.532 -2.363 -7.777 1.00 97.69 158 ARG A CA 1
ATOM 1232 C C . ARG A 1 158 ? 0.362 -3.523 -8.211 1.00 97.69 158 ARG A C 1
ATOM 1234 O O . ARG A 1 158 ? 1.441 -3.262 -8.741 1.00 97.69 158 ARG A O 1
ATOM 1241 N N . ARG A 1 159 ? -0.067 -4.775 -8.001 1.00 98.19 159 ARG A N 1
ATOM 1242 C CA . ARG A 1 159 ? 0.713 -5.970 -8.364 1.00 98.19 159 ARG A CA 1
ATOM 1243 C C . ARG A 1 159 ? 1.116 -5.932 -9.836 1.00 98.19 159 ARG A C 1
ATOM 1245 O O . ARG A 1 159 ? 2.306 -5.944 -10.142 1.00 98.19 159 ARG A O 1
ATOM 1252 N N . GLU A 1 160 ? 0.134 -5.803 -10.725 1.00 98.44 160 GLU A N 1
ATOM 1253 C CA . GLU A 1 160 ? 0.344 -5.801 -12.176 1.00 98.44 160 GLU A CA 1
ATOM 1254 C C . GLU A 1 160 ? 1.250 -4.653 -12.634 1.00 98.44 160 GLU A C 1
ATOM 1256 O O . GLU A 1 160 ? 2.124 -4.835 -13.486 1.00 98.44 160 GLU A O 1
ATOM 1261 N N . LEU A 1 161 ? 1.053 -3.456 -12.071 1.00 98.06 161 LEU A N 1
ATOM 1262 C CA . LEU A 1 161 ? 1.850 -2.284 -12.414 1.00 98.06 161 LEU A CA 1
ATOM 1263 C C . LEU A 1 161 ? 3.306 -2.449 -11.977 1.00 98.06 161 LEU A C 1
ATOM 1265 O O . LEU A 1 161 ? 4.206 -2.231 -12.790 1.00 98.06 161 LEU A O 1
ATOM 1269 N N . ILE A 1 162 ? 3.540 -2.852 -10.723 1.00 98.25 162 ILE A N 1
ATOM 1270 C CA . ILE A 1 162 ? 4.895 -3.043 -10.198 1.00 98.25 162 ILE A CA 1
ATOM 1271 C C . ILE A 1 162 ? 5.606 -4.150 -10.975 1.00 98.25 162 ILE A C 1
ATOM 1273 O O . ILE A 1 162 ? 6.743 -3.946 -11.390 1.00 98.25 162 ILE A O 1
ATOM 1277 N N . GLU A 1 163 ? 4.955 -5.286 -11.233 1.00 98.25 163 GLU A N 1
ATOM 1278 C CA . GLU A 1 163 ? 5.546 -6.389 -12.000 1.00 98.25 163 GLU A CA 1
ATOM 1279 C C . GLU A 1 163 ? 5.925 -5.963 -13.421 1.00 98.25 163 GLU A C 1
ATOM 1281 O O . GLU A 1 163 ? 7.066 -6.176 -13.846 1.00 98.25 163 GLU A O 1
ATOM 1286 N N . ARG A 1 164 ? 5.010 -5.297 -14.137 1.00 98.44 164 ARG A N 1
ATOM 1287 C CA . ARG A 1 164 ? 5.256 -4.806 -15.499 1.00 98.44 164 ARG A CA 1
ATOM 1288 C C . ARG A 1 164 ? 6.403 -3.799 -15.543 1.00 98.44 164 ARG A C 1
ATOM 1290 O O . ARG A 1 164 ? 7.313 -3.944 -16.361 1.00 98.44 164 ARG A O 1
ATOM 1297 N N . CYS A 1 165 ? 6.380 -2.788 -14.675 1.00 98.56 165 CYS A N 1
ATOM 1298 C CA . CYS A 1 165 ? 7.414 -1.754 -14.643 1.00 98.56 165 CYS A CA 1
ATOM 1299 C C . CYS A 1 165 ? 8.766 -2.327 -14.208 1.00 98.56 165 CYS A C 1
ATOM 1301 O O . CYS A 1 165 ? 9.783 -2.028 -14.831 1.00 98.56 165 CYS A O 1
ATOM 1303 N N . ARG A 1 166 ? 8.791 -3.197 -13.192 1.00 97.94 166 ARG A N 1
ATOM 1304 C CA . ARG A 1 166 ? 10.017 -3.849 -12.716 1.00 97.94 166 ARG A CA 1
ATOM 1305 C C . ARG A 1 166 ? 10.648 -4.708 -13.803 1.00 97.94 166 ARG A C 1
ATOM 1307 O O . ARG A 1 166 ? 11.854 -4.617 -14.014 1.00 97.94 166 ARG A O 1
ATOM 1314 N N . LYS A 1 167 ? 9.843 -5.496 -14.521 1.00 98.00 167 LYS A N 1
ATOM 1315 C CA . LYS A 1 167 ? 10.317 -6.288 -15.661 1.00 98.00 167 LYS A CA 1
ATOM 1316 C C . LYS A 1 167 ? 11.019 -5.403 -16.688 1.00 98.00 167 LYS A C 1
ATOM 1318 O O . LYS A 1 167 ? 12.137 -5.701 -17.096 1.00 98.00 167 LYS A O 1
ATOM 1323 N N . LEU A 1 168 ? 10.389 -4.290 -17.062 1.00 98.19 168 LEU A N 1
ATOM 1324 C CA . LEU A 1 168 ? 10.963 -3.366 -18.031 1.00 98.19 168 LEU A CA 1
ATOM 1325 C C . LEU A 1 168 ? 12.281 -2.757 -17.531 1.00 98.19 168 LEU A C 1
ATOM 1327 O O . LEU A 1 168 ? 13.266 -2.754 -18.262 1.00 98.19 168 LEU A O 1
ATOM 1331 N N . VAL A 1 169 ? 12.318 -2.294 -16.281 1.00 98.19 169 VAL A N 1
ATOM 1332 C CA . VAL A 1 169 ? 13.504 -1.663 -15.684 1.00 98.19 169 VAL A CA 1
ATOM 1333 C C . VAL A 1 169 ? 14.697 -2.618 -15.598 1.00 98.19 169 VAL A C 1
ATOM 1335 O O . VAL A 1 169 ? 15.829 -2.181 -15.800 1.00 98.19 169 VAL A O 1
ATOM 1338 N N . LEU A 1 170 ? 14.457 -3.903 -15.328 1.00 96.62 170 LEU A N 1
ATOM 1339 C CA . LEU A 1 170 ? 15.518 -4.901 -15.175 1.00 96.62 170 LEU A CA 1
ATOM 1340 C C . LEU A 1 170 ? 15.971 -5.506 -16.512 1.00 96.62 170 LEU A C 1
ATOM 1342 O O . LEU A 1 170 ? 17.161 -5.737 -16.706 1.00 96.62 170 LEU A O 1
ATOM 1346 N N . GLU A 1 171 ? 15.050 -5.763 -17.444 1.00 97.75 171 GLU A N 1
ATOM 1347 C CA . GLU A 1 171 ? 15.358 -6.515 -18.671 1.00 97.75 171 GLU A CA 1
ATOM 1348 C C . GLU A 1 171 ? 15.686 -5.640 -19.886 1.00 97.75 171 GLU A C 1
ATOM 1350 O O . GLU A 1 171 ? 16.315 -6.114 -20.836 1.00 97.75 171 GLU A O 1
ATOM 1355 N N . ALA A 1 172 ? 15.225 -4.388 -19.924 1.00 97.75 172 ALA A N 1
ATOM 1356 C CA . ALA A 1 172 ? 15.442 -3.514 -21.074 1.00 97.75 172 ALA A CA 1
ATOM 1357 C C . ALA A 1 172 ? 16.879 -2.979 -21.213 1.00 97.75 172 ALA A C 1
ATOM 1359 O O . ALA A 1 172 ? 17.332 -2.902 -22.355 1.00 97.75 172 ALA A O 1
ATOM 1360 N N . PRO A 1 173 ? 17.630 -2.633 -20.143 1.00 98.12 173 PRO A N 1
ATOM 1361 C CA . PRO A 1 173 ? 18.950 -2.020 -20.305 1.00 98.12 173 PRO A CA 1
ATOM 1362 C C . PRO A 1 173 ? 19.938 -2.846 -21.153 1.00 98.12 173 PRO A C 1
ATOM 1364 O O . PRO A 1 173 ? 20.501 -2.280 -22.092 1.00 98.12 173 PRO A O 1
ATOM 1367 N N . PRO A 1 174 ? 20.085 -4.177 -20.961 1.00 98.31 174 PRO A N 1
ATOM 1368 C CA . PRO A 1 174 ? 20.944 -4.986 -21.832 1.00 98.31 174 PRO A CA 1
ATOM 1369 C C . PRO A 1 174 ? 20.468 -5.021 -23.293 1.00 98.31 174 PRO A C 1
ATOM 1371 O O . PRO A 1 174 ? 21.279 -5.097 -24.217 1.00 98.31 174 PRO A O 1
ATOM 1374 N N . LYS A 1 175 ? 19.148 -4.946 -23.528 1.00 98.25 175 LYS A N 1
ATOM 1375 C CA . LYS A 1 175 ? 18.572 -4.876 -24.882 1.00 98.25 175 LYS A CA 1
ATOM 1376 C C . LYS A 1 175 ? 18.902 -3.541 -25.542 1.00 98.25 175 LYS A C 1
ATOM 1378 O O . LYS A 1 175 ? 19.316 -3.538 -26.695 1.00 98.25 175 LYS A O 1
ATOM 1383 N N . ILE A 1 176 ? 18.781 -2.433 -24.810 1.00 98.44 176 ILE A N 1
ATOM 1384 C CA . ILE A 1 176 ? 19.170 -1.096 -25.282 1.00 98.44 176 ILE A CA 1
ATOM 1385 C C . ILE A 1 176 ? 20.657 -1.087 -25.652 1.00 98.44 176 ILE A C 1
ATOM 1387 O O . ILE A 1 176 ? 21.009 -0.634 -26.736 1.00 98.44 176 ILE A O 1
ATOM 1391 N N . GLU A 1 177 ? 21.528 -1.648 -24.812 1.00 98.31 177 GLU A N 1
ATOM 1392 C CA . GLU A 1 177 ? 22.960 -1.764 -25.114 1.00 98.31 177 GLU A CA 1
ATOM 1393 C C . GLU A 1 177 ? 23.220 -2.616 -26.370 1.00 98.31 177 GLU A C 1
ATOM 1395 O O . GLU A 1 177 ? 24.040 -2.264 -27.223 1.00 98.31 177 GLU A O 1
ATOM 1400 N N . GLY A 1 178 ? 22.499 -3.731 -26.521 1.00 98.31 178 GLY A N 1
ATOM 1401 C CA . GLY A 1 178 ? 22.539 -4.567 -27.721 1.00 98.31 178 GLY A CA 1
ATOM 1402 C C . GLY A 1 178 ? 22.136 -3.811 -28.990 1.00 98.31 178 GLY A C 1
ATOM 1403 O O . GLY A 1 178 ? 22.842 -3.898 -29.998 1.00 98.31 178 GLY A O 1
ATOM 1404 N N . LEU A 1 179 ? 21.051 -3.033 -28.927 1.00 98.25 179 LEU A N 1
ATOM 1405 C CA . LEU A 1 179 ? 20.588 -2.181 -30.026 1.00 98.25 179 LEU A CA 1
ATOM 1406 C C . LEU A 1 179 ? 21.624 -1.102 -30.354 1.00 98.25 179 LEU A C 1
ATOM 1408 O O . LEU A 1 179 ? 21.973 -0.938 -31.517 1.00 98.25 179 LEU A O 1
ATOM 1412 N N . SER A 1 180 ? 22.202 -0.440 -29.351 1.00 97.94 180 SER A N 1
ATOM 1413 C CA . SER A 1 180 ? 23.258 0.562 -29.549 1.00 97.94 180 SER A CA 1
ATOM 1414 C C . SER A 1 180 ? 24.491 -0.016 -30.252 1.00 97.94 180 SER A C 1
ATOM 1416 O O . SER A 1 180 ? 25.032 0.602 -31.169 1.00 97.94 180 SER A O 1
ATOM 1418 N N . ARG A 1 181 ? 24.914 -1.237 -29.894 1.00 98.38 181 ARG A N 1
ATOM 1419 C CA . ARG A 1 181 ? 26.001 -1.939 -30.604 1.00 98.38 181 ARG A CA 1
ATOM 1420 C C . ARG A 1 181 ? 25.622 -2.288 -32.044 1.00 98.38 181 ARG A C 1
ATOM 1422 O O . ARG A 1 181 ? 26.473 -2.214 -32.927 1.00 98.38 181 ARG A O 1
ATOM 1429 N N . LEU A 1 182 ? 24.369 -2.677 -32.288 1.00 98.12 182 LEU A N 1
ATOM 1430 C CA . LEU A 1 182 ? 23.871 -2.954 -33.636 1.00 98.12 182 LEU A CA 1
ATOM 1431 C C . LEU A 1 182 ? 23.863 -1.688 -34.503 1.00 98.12 182 LEU A C 1
ATOM 1433 O O . LEU A 1 182 ? 24.346 -1.752 -35.629 1.00 98.12 182 LEU A O 1
ATOM 1437 N N . VAL A 1 183 ? 23.425 -0.544 -33.963 1.00 98.00 183 VAL A N 1
ATOM 1438 C CA . VAL A 1 183 ? 23.503 0.765 -34.640 1.00 98.00 183 VAL A CA 1
ATOM 1439 C C . VAL A 1 183 ? 24.935 1.055 -35.091 1.00 98.00 183 VAL A C 1
ATOM 1441 O O . VAL A 1 183 ? 25.143 1.432 -36.240 1.00 98.00 183 VAL A O 1
ATOM 1444 N N . GLY A 1 184 ? 25.929 0.827 -34.223 1.00 96.25 184 GLY A N 1
ATOM 1445 C CA . GLY A 1 184 ? 27.341 1.016 -34.574 1.00 96.25 184 GLY A CA 1
ATOM 1446 C C . GLY A 1 184 ? 27.809 0.127 -35.733 1.00 96.25 184 GLY A C 1
ATOM 1447 O O . GLY A 1 184 ? 28.515 0.599 -36.620 1.00 96.25 184 GLY A O 1
ATOM 1448 N N . ARG A 1 185 ? 27.383 -1.145 -35.769 1.00 97.69 185 ARG A N 1
ATOM 1449 C CA . ARG A 1 185 ? 27.729 -2.073 -36.864 1.00 97.69 185 ARG A CA 1
ATOM 1450 C C . ARG A 1 185 ? 27.048 -1.719 -38.186 1.00 97.69 185 ARG A C 1
ATOM 1452 O O . ARG A 1 185 ? 27.693 -1.799 -39.227 1.00 97.69 185 ARG A O 1
ATOM 1459 N N . LEU A 1 186 ? 25.771 -1.341 -38.146 1.00 97.31 186 LEU A N 1
ATOM 1460 C CA . LEU A 1 186 ? 25.012 -0.944 -39.337 1.00 97.31 186 LEU A CA 1
ATOM 1461 C C . LEU A 1 186 ? 25.586 0.337 -39.947 1.00 97.31 186 LEU A C 1
ATOM 1463 O O . LEU A 1 186 ? 25.839 0.377 -41.146 1.00 97.31 186 LEU A O 1
ATOM 1467 N N . ALA A 1 187 ? 25.906 1.327 -39.108 1.00 94.31 187 ALA A N 1
ATOM 1468 C CA . ALA A 1 187 ? 26.567 2.553 -39.548 1.00 94.31 187 ALA A CA 1
ATOM 1469 C C . ALA A 1 187 ? 27.946 2.283 -40.177 1.00 94.31 187 ALA A C 1
ATOM 1471 O O . ALA A 1 187 ? 28.296 2.905 -41.172 1.00 94.31 187 ALA A O 1
ATOM 1472 N N . ALA A 1 188 ? 28.712 1.323 -39.645 1.00 96.31 188 ALA A N 1
ATOM 1473 C CA . ALA A 1 188 ? 29.991 0.911 -40.231 1.00 96.31 188 ALA A CA 1
ATOM 1474 C C . ALA A 1 188 ? 29.848 0.141 -41.560 1.00 96.31 188 ALA A C 1
ATOM 1476 O O . ALA A 1 188 ? 30.825 0.014 -42.291 1.00 96.31 188 ALA A O 1
ATOM 1477 N N . SER A 1 189 ? 28.652 -0.376 -41.862 1.00 95.44 189 SER A N 1
ATOM 1478 C CA . SER A 1 189 ? 28.344 -1.137 -43.082 1.00 95.44 189 SER A CA 1
ATOM 1479 C C . SER A 1 189 ? 27.581 -0.306 -44.125 1.00 95.44 189 SER A C 1
ATOM 1481 O O . SER A 1 189 ? 27.009 -0.881 -45.043 1.00 95.44 189 SER A O 1
ATOM 1483 N N . ASP A 1 190 ? 27.527 1.021 -43.955 1.00 94.44 190 ASP A N 1
ATOM 1484 C CA . ASP A 1 190 ? 26.779 1.974 -44.798 1.00 94.44 190 ASP A CA 1
ATOM 1485 C C . ASP A 1 190 ? 25.251 1.729 -44.862 1.00 94.44 190 ASP A C 1
ATOM 1487 O O . ASP A 1 190 ? 24.538 2.275 -45.699 1.00 94.44 190 ASP A O 1
ATOM 1491 N N . ALA A 1 191 ? 24.710 0.941 -43.924 1.00 94.88 191 ALA A N 1
ATOM 1492 C CA . ALA A 1 191 ? 23.277 0.675 -43.777 1.00 94.88 191 ALA A CA 1
ATOM 1493 C C . ALA A 1 191 ? 22.614 1.753 -42.896 1.00 94.88 191 ALA A C 1
ATOM 1495 O O . ALA A 1 191 ? 22.149 1.484 -41.783 1.00 94.88 191 ALA A O 1
ATOM 1496 N N . LEU A 1 192 ? 22.647 3.007 -43.357 1.00 95.38 192 LEU A N 1
ATOM 1497 C CA . LEU A 1 192 ? 22.260 4.176 -42.554 1.00 95.38 192 LEU A CA 1
ATOM 1498 C C . LEU A 1 192 ? 20.771 4.198 -42.177 1.00 95.38 192 LEU A C 1
ATOM 1500 O O . LEU A 1 192 ? 20.450 4.527 -41.033 1.00 95.38 192 LEU A O 1
ATOM 1504 N N . ASP A 1 193 ? 19.883 3.804 -43.091 1.00 96.62 193 ASP A N 1
ATOM 1505 C CA . ASP A 1 193 ? 18.435 3.776 -42.841 1.00 96.62 193 ASP A CA 1
ATOM 1506 C C . ASP A 1 193 ? 18.074 2.739 -41.765 1.00 96.62 193 ASP A C 1
ATOM 1508 O O . ASP A 1 193 ? 17.364 3.049 -40.803 1.00 96.62 193 ASP A O 1
ATOM 1512 N N . ASP A 1 194 ? 18.652 1.536 -41.853 1.00 97.12 194 ASP A N 1
ATOM 1513 C CA . ASP A 1 194 ? 18.493 0.493 -40.833 1.00 97.12 194 ASP A CA 1
ATOM 1514 C C . ASP A 1 194 ? 19.048 0.955 -39.478 1.00 97.12 194 ASP A C 1
ATOM 1516 O O . ASP A 1 194 ? 18.450 0.713 -38.425 1.00 97.12 194 ASP A O 1
ATOM 1520 N N . ALA A 1 195 ? 20.193 1.648 -39.479 1.00 97.31 195 ALA A N 1
ATOM 1521 C CA . ALA A 1 195 ? 20.791 2.184 -38.261 1.00 97.31 195 ALA A CA 1
ATOM 1522 C C . ALA A 1 195 ? 19.886 3.231 -37.585 1.00 97.31 195 ALA A C 1
ATOM 1524 O O . ALA A 1 195 ? 19.793 3.246 -36.352 1.00 97.31 195 ALA A O 1
ATOM 1525 N N . GLU A 1 196 ? 19.215 4.093 -38.356 1.00 97.69 196 GLU A N 1
ATOM 1526 C CA . GLU A 1 196 ? 18.266 5.078 -37.822 1.00 97.69 196 GLU A CA 1
ATOM 1527 C C . GLU A 1 196 ? 17.011 4.406 -37.256 1.00 97.69 196 GLU A C 1
ATOM 1529 O O . GLU A 1 196 ? 16.559 4.769 -36.165 1.00 97.69 196 GLU A O 1
ATOM 1534 N N . GLU A 1 197 ? 16.492 3.372 -37.919 1.00 98.06 197 GLU A N 1
ATOM 1535 C CA . GLU A 1 197 ? 15.334 2.627 -37.422 1.00 98.06 197 GLU A CA 1
ATOM 1536 C C . GLU A 1 197 ? 15.649 1.903 -36.103 1.00 98.06 197 GLU A C 1
ATOM 1538 O O . GLU A 1 197 ? 14.915 2.029 -35.117 1.00 98.06 197 GLU A O 1
ATOM 1543 N N . VAL A 1 198 ? 16.803 1.232 -36.014 1.00 98.31 198 VAL A N 1
ATOM 1544 C CA . VAL A 1 198 ? 17.254 0.602 -34.760 1.00 98.31 198 VAL A CA 1
ATOM 1545 C C . VAL A 1 198 ? 17.462 1.654 -33.662 1.00 98.31 198 VAL A C 1
ATOM 1547 O O . VAL A 1 198 ? 17.086 1.431 -32.505 1.00 98.31 198 VAL A O 1
ATOM 1550 N N . ARG A 1 199 ? 18.004 2.832 -34.000 1.00 98.25 199 ARG A N 1
ATOM 1551 C CA . ARG A 1 199 ? 18.165 3.955 -33.060 1.00 98.25 199 ARG A CA 1
ATOM 1552 C C . ARG A 1 199 ? 16.817 4.472 -32.558 1.00 98.25 199 ARG A C 1
ATOM 1554 O O . ARG A 1 199 ? 16.691 4.793 -31.374 1.00 98.25 199 ARG A O 1
ATOM 1561 N N . ARG A 1 200 ? 15.798 4.545 -33.417 1.00 98.50 200 ARG A N 1
ATOM 1562 C CA . ARG A 1 200 ? 14.425 4.916 -33.042 1.00 98.50 200 ARG A CA 1
ATOM 1563 C C . ARG A 1 200 ? 13.835 3.925 -32.040 1.00 98.50 200 ARG A C 1
ATOM 1565 O O . ARG A 1 200 ? 13.312 4.351 -31.010 1.00 98.50 200 ARG A O 1
ATOM 1572 N N . VAL A 1 201 ? 13.992 2.623 -32.283 1.00 98.38 201 VAL A N 1
ATOM 1573 C CA . VAL A 1 201 ? 13.548 1.568 -31.352 1.00 98.38 201 VAL A CA 1
ATOM 1574 C C . VAL A 1 201 ? 14.269 1.677 -30.005 1.00 98.38 201 VAL A C 1
ATOM 1576 O O . VAL A 1 201 ? 13.621 1.629 -28.958 1.00 98.38 201 VAL A O 1
ATOM 1579 N N . ALA A 1 202 ? 15.590 1.884 -30.008 1.00 98.19 202 ALA A N 1
ATOM 1580 C CA . ALA A 1 202 ? 16.372 2.045 -28.781 1.00 98.19 202 ALA A CA 1
ATOM 1581 C C . ALA A 1 202 ? 15.921 3.262 -27.954 1.00 98.19 202 ALA A C 1
ATOM 1583 O O . ALA A 1 202 ? 15.769 3.147 -26.736 1.00 98.19 202 ALA A O 1
ATOM 1584 N N . ARG A 1 203 ? 15.652 4.404 -28.607 1.00 98.38 203 ARG A N 1
ATOM 1585 C CA . ARG A 1 203 ? 15.108 5.608 -27.952 1.00 98.38 203 ARG A CA 1
ATOM 1586 C C . ARG A 1 203 ? 13.745 5.347 -27.319 1.00 98.38 203 ARG A C 1
ATOM 1588 O O . ARG A 1 203 ? 13.572 5.632 -26.139 1.00 98.38 203 ARG A O 1
ATOM 1595 N N . CYS A 1 204 ? 12.821 4.739 -28.063 1.00 98.50 204 CYS A N 1
ATOM 1596 C CA . CYS A 1 204 ? 11.494 4.407 -27.544 1.00 98.50 204 CYS A CA 1
ATOM 1597 C C . CYS A 1 204 ? 11.588 3.495 -26.310 1.00 98.50 204 CYS A C 1
ATOM 1599 O O . CYS A 1 204 ? 10.941 3.742 -25.294 1.00 98.50 204 CYS A O 1
ATOM 1601 N N . LEU A 1 205 ? 12.452 2.475 -26.349 1.00 98.31 205 LEU A N 1
ATOM 1602 C CA . LEU A 1 205 ? 12.656 1.590 -25.204 1.00 98.31 205 LEU A CA 1
ATOM 1603 C C . LEU A 1 205 ? 13.265 2.331 -24.000 1.00 98.31 205 LEU A C 1
ATOM 1605 O O . LEU A 1 205 ? 12.854 2.097 -22.864 1.00 98.31 205 LEU A O 1
ATOM 1609 N N . HIS A 1 206 ? 14.202 3.251 -24.234 1.00 98.38 206 HIS A N 1
ATOM 1610 C CA . HIS A 1 206 ? 14.782 4.090 -23.184 1.00 98.38 206 HIS A CA 1
ATOM 1611 C C . HIS A 1 206 ? 13.730 4.990 -22.512 1.00 98.38 206 HIS A C 1
ATOM 1613 O O . HIS A 1 206 ? 13.692 5.089 -21.285 1.00 98.38 206 HIS A O 1
ATOM 1619 N N . GLU A 1 207 ? 12.840 5.606 -23.292 1.00 98.44 207 GLU A N 1
ATOM 1620 C CA . GLU A 1 207 ? 11.721 6.412 -22.784 1.00 98.44 207 GLU A CA 1
ATOM 1621 C C . GLU A 1 207 ? 10.752 5.576 -21.940 1.00 98.44 207 GLU A C 1
ATOM 1623 O O . GLU A 1 207 ? 10.365 5.990 -20.845 1.00 98.44 207 GLU A O 1
ATOM 1628 N N . GLN A 1 208 ? 10.414 4.362 -22.389 1.00 98.44 208 GLN A N 1
ATOM 1629 C CA . GLN A 1 208 ? 9.557 3.459 -21.617 1.00 98.44 208 GLN A CA 1
ATOM 1630 C C . GLN A 1 208 ? 10.206 3.065 -20.280 1.00 98.44 208 GLN A C 1
ATOM 1632 O O . GLN A 1 208 ? 9.521 3.015 -19.257 1.00 98.44 208 GLN A O 1
ATOM 1637 N N . VAL A 1 209 ? 11.522 2.814 -20.256 1.00 98.50 209 VAL A N 1
ATOM 1638 C CA . VAL A 1 209 ? 12.264 2.533 -19.013 1.00 98.50 209 VAL A CA 1
ATOM 1639 C C . VAL A 1 209 ? 12.224 3.731 -18.069 1.00 98.50 209 VAL A C 1
ATOM 1641 O O . VAL A 1 209 ? 11.984 3.549 -16.875 1.00 98.50 209 VAL A O 1
ATOM 1644 N N . ALA A 1 210 ? 12.432 4.945 -18.583 1.00 98.25 210 ALA A N 1
ATOM 1645 C CA . ALA A 1 210 ? 12.370 6.163 -17.780 1.00 98.25 210 ALA A CA 1
ATOM 1646 C C . ALA A 1 210 ? 10.980 6.347 -17.145 1.00 98.25 210 ALA A C 1
ATOM 1648 O O . ALA A 1 210 ? 10.880 6.539 -15.932 1.00 98.25 210 ALA A O 1
ATOM 1649 N N . LEU A 1 211 ? 9.910 6.177 -17.929 1.00 98.12 211 LEU A N 1
ATOM 1650 C CA . LEU A 1 211 ? 8.533 6.251 -17.435 1.00 98.12 211 LEU A CA 1
ATOM 1651 C C . LEU A 1 211 ? 8.231 5.164 -16.393 1.00 98.12 211 LEU A C 1
ATOM 1653 O O . LEU A 1 211 ? 7.582 5.428 -15.379 1.00 98.12 211 LEU A O 1
ATOM 1657 N N . ALA A 1 212 ? 8.718 3.939 -16.604 1.00 98.19 212 ALA A N 1
ATOM 1658 C CA . ALA A 1 212 ? 8.554 2.860 -15.636 1.00 98.19 212 ALA A CA 1
ATOM 1659 C C . ALA A 1 212 ? 9.280 3.152 -14.317 1.00 98.19 212 ALA A C 1
ATOM 1661 O O . ALA A 1 212 ? 8.716 2.889 -13.257 1.00 98.19 212 ALA A O 1
ATOM 1662 N N . ARG A 1 213 ? 10.486 3.736 -14.352 1.00 97.50 213 ARG A N 1
ATOM 1663 C CA . ARG A 1 213 ? 11.193 4.169 -13.133 1.00 97.50 213 ARG A CA 1
ATOM 1664 C C . ARG A 1 213 ? 10.395 5.227 -12.376 1.00 97.50 213 ARG A C 1
ATOM 1666 O O . ARG A 1 213 ? 10.122 5.019 -11.199 1.00 97.50 213 ARG A O 1
ATOM 1673 N N . GLN A 1 214 ? 9.942 6.275 -13.063 1.00 95.56 214 GLN A N 1
ATOM 1674 C CA . GLN A 1 214 ? 9.106 7.323 -12.468 1.00 95.56 214 GLN A CA 1
ATOM 1675 C C . GLN A 1 214 ? 7.818 6.750 -11.854 1.00 95.56 214 GLN A C 1
ATOM 1677 O O . GLN A 1 214 ? 7.404 7.127 -10.761 1.00 95.56 214 GLN A O 1
ATOM 1682 N N . THR A 1 215 ? 7.199 5.779 -12.527 1.00 95.94 215 THR A N 1
ATOM 1683 C CA . THR A 1 215 ? 6.001 5.098 -12.019 1.00 95.94 215 THR A CA 1
ATOM 1684 C C . THR A 1 215 ? 6.288 4.319 -10.732 1.00 95.94 215 THR A C 1
ATOM 1686 O O . THR A 1 215 ? 5.480 4.339 -9.803 1.00 95.94 215 THR A O 1
ATOM 1689 N N . LEU A 1 216 ? 7.434 3.636 -10.649 1.00 96.69 216 LEU A N 1
ATOM 1690 C CA . LEU A 1 216 ? 7.831 2.878 -9.459 1.00 96.69 216 LEU A CA 1
ATOM 1691 C C . LEU A 1 216 ? 8.203 3.786 -8.279 1.00 96.69 216 LEU A C 1
ATOM 1693 O O . LEU A 1 216 ? 7.985 3.394 -7.134 1.00 96.69 216 LEU A O 1
ATOM 1697 N N . GLU A 1 217 ? 8.691 5.003 -8.526 1.00 94.94 217 GLU A N 1
ATOM 1698 C CA . GLU A 1 217 ? 9.005 5.975 -7.467 1.00 94.94 217 GLU A CA 1
ATOM 1699 C C . GLU A 1 217 ? 7.783 6.345 -6.613 1.00 94.94 217 GLU A C 1
ATOM 1701 O O . GLU A 1 217 ? 7.919 6.571 -5.411 1.00 94.94 217 GLU A O 1
ATOM 1706 N N . ARG A 1 218 ? 6.571 6.307 -7.178 1.00 93.50 218 ARG A N 1
ATOM 1707 C CA . ARG A 1 218 ? 5.317 6.483 -6.421 1.00 93.50 218 ARG A CA 1
ATOM 1708 C C . ARG A 1 218 ? 5.142 5.445 -5.307 1.00 93.50 218 ARG A C 1
ATOM 1710 O O . ARG A 1 218 ? 4.490 5.723 -4.303 1.00 93.50 218 ARG A O 1
ATOM 1717 N N . TYR A 1 219 ? 5.699 4.249 -5.482 1.00 96.00 219 TYR A N 1
ATOM 1718 C CA . TYR A 1 219 ? 5.596 3.139 -4.535 1.00 96.00 219 TYR A CA 1
ATOM 1719 C C . TYR A 1 219 ? 6.793 3.059 -3.583 1.00 96.00 219 TYR A C 1
ATOM 1721 O O . TYR A 1 219 ? 7.013 2.015 -2.973 1.00 96.00 219 TYR A O 1
ATOM 1729 N N . GLN A 1 220 ? 7.575 4.131 -3.434 1.00 94.88 220 GLN A N 1
ATOM 1730 C CA . GLN A 1 220 ? 8.579 4.215 -2.374 1.00 94.88 220 GLN A CA 1
ATOM 1731 C C . GLN A 1 220 ? 7.945 3.952 -1.001 1.00 94.88 220 GLN A C 1
ATOM 1733 O O . GLN A 1 220 ? 6.846 4.421 -0.710 1.00 94.88 220 GLN A O 1
ATOM 1738 N N . GLY A 1 221 ? 8.657 3.214 -0.143 1.00 92.06 221 GLY A N 1
ATOM 1739 C CA . GLY A 1 221 ? 8.155 2.871 1.195 1.00 92.06 221 GLY A CA 1
ATOM 1740 C C . GLY A 1 221 ? 7.903 4.090 2.095 1.00 92.06 221 GLY A C 1
ATOM 1741 O O . GLY A 1 221 ? 7.087 4.018 3.007 1.00 92.06 221 GLY A O 1
ATOM 1742 N N . VAL A 1 222 ? 8.590 5.211 1.836 1.00 92.94 222 VAL A N 1
ATOM 1743 C CA . VAL A 1 222 ? 8.267 6.525 2.410 1.00 92.94 222 VAL A CA 1
ATOM 1744 C C . VAL A 1 222 ? 7.726 7.413 1.286 1.00 92.94 222 VAL A C 1
ATOM 1746 O O . VAL A 1 222 ? 8.493 7.751 0.384 1.00 92.94 222 VAL A O 1
ATOM 1749 N N . PRO A 1 223 ? 6.452 7.830 1.329 1.00 91.00 223 PRO A N 1
ATOM 1750 C CA . PRO A 1 223 ? 5.910 8.807 0.395 1.00 91.00 223 PRO A CA 1
ATOM 1751 C C . PRO A 1 223 ? 6.648 10.148 0.456 1.00 91.00 223 PRO A C 1
ATOM 1753 O O . PRO A 1 223 ? 7.074 10.596 1.522 1.00 91.00 223 PRO A O 1
ATOM 1756 N N . VAL A 1 224 ? 6.712 10.849 -0.677 1.00 87.50 224 VAL A N 1
ATOM 1757 C CA . VAL A 1 224 ? 7.341 12.180 -0.783 1.00 87.50 224 VAL A CA 1
ATOM 1758 C C . VAL A 1 224 ? 6.717 13.195 0.194 1.00 87.50 224 VAL A C 1
ATOM 1760 O O . VAL A 1 224 ? 7.409 14.064 0.720 1.00 87.50 224 VAL A O 1
ATOM 1763 N N . ASP A 1 225 ? 5.425 13.058 0.508 1.00 87.81 225 ASP A N 1
ATOM 1764 C CA . ASP A 1 225 ? 4.682 13.930 1.431 1.00 87.81 225 ASP A CA 1
ATOM 1765 C C . ASP A 1 225 ? 4.704 13.454 2.905 1.00 87.81 225 ASP A C 1
ATOM 1767 O O . ASP A 1 225 ? 3.900 13.903 3.733 1.00 87.81 225 ASP A O 1
ATOM 1771 N N . ALA A 1 226 ? 5.601 12.535 3.275 1.00 86.38 226 ALA A N 1
ATOM 1772 C CA . ALA A 1 226 ? 5.701 12.010 4.640 1.00 86.38 226 ALA A CA 1
ATOM 1773 C C . ALA A 1 226 ? 6.263 13.020 5.669 1.00 86.38 226 ALA A C 1
ATOM 1775 O O . ALA A 1 226 ? 6.018 12.896 6.874 1.00 86.38 226 ALA A O 1
ATOM 1776 N N . GLY A 1 227 ? 7.043 14.006 5.207 1.00 68.44 227 GLY A N 1
ATOM 1777 C CA . GLY A 1 227 ? 8.197 14.531 5.949 1.00 68.44 227 GLY A CA 1
ATOM 1778 C C . GLY A 1 227 ? 8.071 15.785 6.825 1.00 68.44 227 GLY A C 1
ATOM 1779 O O . GLY A 1 227 ? 9.114 16.282 7.230 1.00 68.44 227 GLY A O 1
ATOM 1780 N N . ALA A 1 228 ? 6.893 16.326 7.158 1.00 65.81 228 ALA A N 1
ATOM 1781 C CA . ALA A 1 228 ? 6.855 17.593 7.928 1.00 65.81 228 ALA A CA 1
ATOM 1782 C C . ALA A 1 228 ? 5.929 17.636 9.153 1.00 65.81 228 ALA A C 1
ATOM 1784 O O . ALA A 1 228 ? 6.074 18.512 10.003 1.00 65.81 228 ALA A O 1
ATOM 1785 N N . ALA A 1 229 ? 4.961 16.725 9.261 1.00 79.94 229 ALA A N 1
ATOM 1786 C CA . ALA A 1 229 ? 3.885 16.890 10.239 1.00 79.94 229 ALA A CA 1
ATOM 1787 C C . ALA A 1 229 ? 4.066 16.067 11.527 1.00 79.94 229 ALA A C 1
ATOM 1789 O O . ALA A 1 229 ? 3.480 16.418 12.551 1.00 79.94 229 ALA A O 1
ATOM 1790 N N . CYS A 1 230 ? 4.859 14.988 11.503 1.00 84.44 230 CYS A N 1
ATOM 1791 C CA . CYS A 1 230 ? 5.164 14.228 12.715 1.00 84.44 230 CYS A CA 1
ATOM 1792 C C . CYS A 1 230 ? 6.244 14.959 13.519 1.00 84.44 230 CYS A C 1
ATOM 1794 O O . CYS A 1 230 ? 7.307 15.270 12.989 1.00 84.44 230 CYS A O 1
ATOM 1796 N N . ARG A 1 231 ? 5.953 15.238 14.793 1.00 82.56 231 ARG A N 1
ATOM 1797 C CA . ARG A 1 231 ? 6.836 15.986 15.704 1.00 82.56 231 ARG A CA 1
ATOM 1798 C C . ARG A 1 231 ? 7.443 15.112 16.806 1.00 82.56 231 ARG A C 1
ATOM 1800 O O . ARG A 1 231 ? 7.998 15.643 17.761 1.00 82.56 231 ARG A O 1
ATOM 1807 N N . CYS A 1 232 ? 7.293 13.792 16.705 1.00 85.19 232 CYS A N 1
ATOM 1808 C CA . CYS A 1 232 ? 7.904 12.865 17.651 1.00 85.19 232 CYS A CA 1
ATOM 1809 C C . CYS A 1 232 ? 9.428 12.841 17.461 1.00 85.19 232 CYS A C 1
ATOM 1811 O O . CYS A 1 232 ? 9.924 12.986 16.341 1.00 85.19 232 CYS A O 1
ATOM 1813 N N . HIS A 1 233 ? 10.146 12.647 18.566 1.00 78.56 233 HIS A N 1
ATOM 1814 C CA . HIS A 1 233 ? 11.583 12.398 18.586 1.00 78.56 233 HIS A CA 1
ATOM 1815 C C . HIS A 1 233 ? 11.842 10.992 19.149 1.00 78.56 233 HIS A C 1
ATOM 1817 O O . HIS A 1 233 ? 11.207 10.643 20.144 1.00 78.56 233 HIS A O 1
ATOM 1823 N N . PRO A 1 234 ? 12.763 10.200 18.563 1.00 81.25 234 PRO A N 1
ATOM 1824 C CA . PRO A 1 234 ? 13.584 10.489 17.378 1.00 81.25 234 PRO A CA 1
ATOM 1825 C C . PRO A 1 234 ? 12.760 10.609 16.084 1.00 81.25 234 PRO A C 1
ATOM 1827 O O . PRO A 1 234 ? 11.561 10.336 16.076 1.00 81.25 234 PRO A O 1
ATOM 1830 N N . LYS A 1 235 ? 13.402 11.057 14.990 1.00 82.31 235 LYS A N 1
ATOM 1831 C CA . LYS A 1 235 ? 12.742 11.119 13.676 1.00 82.31 235 LYS A CA 1
ATOM 1832 C C . LYS A 1 235 ? 12.154 9.744 13.344 1.00 82.31 235 LYS A C 1
ATOM 1834 O O . LYS A 1 235 ? 12.850 8.744 13.522 1.00 82.31 235 LYS A O 1
ATOM 1839 N N . PRO A 1 236 ? 10.913 9.694 12.850 1.00 84.25 236 PRO A N 1
ATOM 1840 C CA . PRO A 1 236 ? 10.251 8.427 12.626 1.00 84.25 236 PRO A CA 1
ATOM 1841 C C . PRO A 1 236 ? 10.891 7.638 11.487 1.00 84.25 236 PRO A C 1
ATOM 1843 O O . PRO A 1 236 ? 11.372 8.204 10.503 1.00 84.25 236 PRO A O 1
ATOM 1846 N N . THR A 1 237 ? 10.874 6.318 11.638 1.00 91.12 237 THR A N 1
ATOM 1847 C CA . THR A 1 237 ? 11.285 5.347 10.623 1.00 91.12 237 THR A CA 1
ATOM 1848 C C . THR A 1 237 ? 10.083 4.505 10.214 1.00 91.12 237 THR A C 1
ATOM 1850 O O . THR A 1 237 ? 9.109 4.402 10.958 1.00 91.12 237 THR A O 1
ATOM 1853 N N . ILE A 1 238 ? 10.147 3.879 9.036 1.00 92.38 238 ILE A N 1
ATOM 1854 C CA . ILE A 1 238 ? 9.145 2.882 8.639 1.00 92.38 238 ILE A CA 1
ATOM 1855 C C . ILE A 1 238 ? 9.160 1.728 9.666 1.00 92.38 238 ILE A C 1
ATOM 1857 O O . ILE A 1 238 ? 10.250 1.326 10.086 1.00 92.38 238 ILE A O 1
ATOM 1861 N N . PRO A 1 239 ? 7.997 1.178 10.062 1.00 94.56 239 PRO A N 1
ATOM 1862 C CA . PRO A 1 239 ? 7.918 0.018 10.942 1.00 94.56 239 PRO A CA 1
ATOM 1863 C C . PRO A 1 239 ? 8.609 -1.205 10.311 1.00 94.56 239 PRO A C 1
ATOM 1865 O O . PRO A 1 239 ? 8.478 -1.410 9.097 1.00 94.56 239 PRO A O 1
ATOM 1868 N N . PRO A 1 240 ? 9.300 -2.052 11.099 1.00 95.00 240 PRO A N 1
ATOM 1869 C CA . PRO A 1 240 ? 9.983 -3.249 10.594 1.00 95.00 240 PRO A CA 1
ATOM 1870 C C . PRO A 1 240 ? 9.098 -4.126 9.699 1.00 95.00 240 PRO A C 1
ATOM 1872 O O . PRO A 1 240 ? 9.514 -4.520 8.614 1.00 95.00 240 PRO A O 1
ATOM 1875 N N . GLN A 1 241 ? 7.828 -4.293 10.082 1.00 94.25 241 GLN A N 1
ATOM 1876 C CA . GLN A 1 241 ? 6.812 -5.077 9.373 1.00 94.25 241 GLN A CA 1
ATOM 1877 C C . GLN A 1 241 ? 6.613 -4.642 7.912 1.00 94.25 241 GLN A C 1
ATOM 1879 O O . GLN A 1 241 ? 6.237 -5.457 7.069 1.00 94.25 241 GLN A O 1
ATOM 1884 N N . VAL A 1 242 ? 6.822 -3.356 7.614 1.00 94.44 242 VAL A N 1
ATOM 1885 C CA . VAL A 1 242 ? 6.741 -2.803 6.254 1.00 94.44 242 VAL A CA 1
ATOM 1886 C C . VAL A 1 242 ? 8.131 -2.746 5.625 1.00 94.44 242 VAL A C 1
ATOM 1888 O O . VAL A 1 242 ? 8.280 -3.097 4.457 1.00 94.44 242 VAL A O 1
ATOM 1891 N N . ALA A 1 243 ? 9.155 -2.355 6.390 1.00 95.75 243 ALA A N 1
ATOM 1892 C CA . ALA A 1 243 ? 10.529 -2.223 5.911 1.00 95.75 243 ALA A CA 1
ATOM 1893 C C . ALA A 1 243 ? 11.108 -3.545 5.372 1.00 95.75 243 ALA A C 1
ATOM 1895 O O . ALA A 1 243 ? 11.774 -3.538 4.337 1.00 95.75 243 ALA A O 1
ATOM 1896 N N . GLU A 1 244 ? 10.817 -4.667 6.032 1.00 96.06 244 GLU A N 1
ATOM 1897 C CA . GLU A 1 244 ? 11.258 -6.017 5.645 1.00 96.06 244 GLU A CA 1
ATOM 1898 C C . GLU A 1 244 ? 10.637 -6.503 4.328 1.00 96.06 244 GLU A C 1
ATOM 1900 O O . GLU A 1 244 ? 11.187 -7.386 3.673 1.00 96.06 244 GLU A O 1
ATOM 1905 N N . GLN A 1 245 ? 9.504 -5.926 3.920 1.00 96.56 245 GLN A N 1
ATOM 1906 C CA . GLN A 1 245 ? 8.811 -6.296 2.685 1.00 96.56 245 GLN A CA 1
ATOM 1907 C C . GLN A 1 245 ? 9.250 -5.463 1.474 1.00 96.56 245 GLN A C 1
ATOM 1909 O O . GLN A 1 245 ? 8.874 -5.789 0.346 1.00 96.56 245 GLN A O 1
ATOM 1914 N N . LEU A 1 246 ? 10.005 -4.378 1.685 1.00 97.38 246 LEU A N 1
ATOM 1915 C CA . LEU A 1 246 ? 10.442 -3.507 0.597 1.00 97.38 246 LEU A CA 1
ATOM 1916 C C . LEU A 1 246 ? 11.429 -4.234 -0.320 1.00 97.38 246 LEU A C 1
ATOM 1918 O O . LEU A 1 246 ? 12.342 -4.919 0.138 1.00 97.38 246 LEU A O 1
ATOM 1922 N N . ILE A 1 247 ? 11.279 -4.022 -1.624 1.00 97.31 247 ILE A N 1
ATOM 1923 C CA . ILE A 1 247 ? 12.129 -4.621 -2.656 1.00 97.31 247 ILE A CA 1
ATOM 1924 C C . ILE A 1 247 ? 13.020 -3.573 -3.318 1.00 97.31 247 ILE A C 1
ATOM 1926 O O . ILE A 1 247 ? 12.658 -2.398 -3.419 1.00 97.31 247 ILE A O 1
ATOM 1930 N N . GLU A 1 248 ? 14.181 -4.016 -3.796 1.00 95.69 248 GLU A N 1
ATOM 1931 C CA . GLU A 1 248 ? 15.102 -3.177 -4.560 1.00 95.69 248 GLU A CA 1
ATOM 1932 C C . GLU A 1 248 ? 14.802 -3.220 -6.066 1.00 95.69 248 GLU A C 1
ATOM 1934 O O . GLU A 1 248 ? 14.486 -4.272 -6.637 1.00 95.69 248 GLU A O 1
ATOM 1939 N N . ILE A 1 249 ? 14.895 -2.037 -6.681 1.00 90.12 249 ILE A N 1
ATOM 1940 C CA . ILE A 1 249 ? 14.771 -1.752 -8.120 1.00 90.12 249 ILE A CA 1
ATOM 1941 C C . ILE A 1 249 ? 15.978 -0.947 -8.585 1.00 90.12 249 ILE A C 1
ATOM 1943 O O . ILE A 1 249 ? 16.348 0.006 -7.846 1.00 90.12 249 ILE A O 1
#

Foldseek 3Di:
DWFFALAAWFFPDFQAQPFDDDFQDDLQRLQLCQLVQCQSQLQAALQQRHHQLLVDQQDDVPVLQKDWAFLADCVRPVPCNRPSLRTHIHGPLQRVLLPPPHQADPVRAGADDSRHDRLNVQFGDDQLATHGPDPNSVVNCNNRVSVDVSSSVSSNVSSVLLVVLVCLLPPLPVVLVVLVVVLVVCVVVVVNVVSVVSVVVSVVSVVSNVVSVVSRLSRHSQHPPSPDSDPGPPDGHHTPSRVVRIDDD

Mean predicted aligned error: 3.76 Å

Radius of gyration: 22.69 Å; Cα contacts (8 Å, |Δi|>4): 394; chains: 1; bounding box: 53×37×72 Å

Organism: Sorangium cellulosum (strain So ce56) (NCBI:txid448385)

Solvent-accessible surface area (backbone atoms only — not comparable to full-atom values): 13747 Å² total; per-residue (Å²): 88,60,19,57,46,48,71,82,74,58,32,82,56,40,46,66,86,85,70,75,73,80,82,38,87,52,103,68,28,42,65,73,45,45,47,44,34,35,37,48,43,39,46,19,18,62,81,61,68,51,38,54,56,63,75,38,81,88,60,61,95,82,70,64,58,54,47,77,32,54,74,60,45,52,91,80,38,61,85,47,55,42,36,69,91,34,50,42,32,25,35,42,64,36,51,58,51,31,65,84,66,67,59,53,53,100,83,74,32,42,58,74,47,47,63,81,36,31,44,39,76,27,30,44,79,54,92,53,33,71,45,54,71,38,67,29,26,44,50,32,34,61,40,29,43,43,62,37,68,68,56,24,50,40,42,42,52,45,24,57,50,46,51,55,30,50,50,43,58,69,59,42,58,66,50,40,52,52,36,55,55,46,28,56,52,28,50,74,67,73,37,52,70,63,20,50,52,43,48,51,54,35,50,54,53,50,53,52,33,52,53,29,50,61,59,50,58,50,38,28,64,69,53,92,74,62,82,78,73,52,84,52,82,71,80,84,60,67,32,64,75,51,56,76,53,43,38,83,99

Secondary structure (DSSP, 8-state):
-EE--SSPPPPSSPPP----PPPP-STTGGGGGHHHHHHHTTTB-TTT--BHHHH-SS--TTTSSEEEEESS-TTT-GGGGG-GGGEEEEEHHHHHHHTT--SB-TTS-B---TTTS-HHHHEEEETTEEEE-SHHHHHHHHHTTTT-HHHHHHHHHHHHHHHHHHHHHHHHHHHHHHHHHHHHHHHHTT-HHHHHHHHHHHHHHHHHHHHHHHHHHTTBSS-GGGSSS---SSPP---HHHHTT-EE-

Sequence (249 aa):
MKILPPVTRPPTTPFSRSHDPAPARSKRGYHAFRPCLRWEFGFTCALCMLHEADLIEYGIGSTGLTTVEHVVPQSEDAGQSNTYANCLYACRWCNRSRSNLPLHDGNGNVLLNPTTSAWADHFEVQDDKLAPKTGSGQYTEVAYSINDPFKVQRRAARRELIERCRKLVLEAPPKIEGLSRLVGRLAASDALDDAEEVRRVARCLHEQVALARQTLERYQGVPVDAGAACRCHPKPTIPPQVAEQLIEI